Protein AF-G0QXD3-F1 (afdb_monomer)

Secondary structure (DSSP, 8-state):
---EEEEEEEETTEEEEEEE-EES-SHHHHHHHHHHHHHHHHHHHH-TTS-HHHHHHHHHHHHHHHHHHHS-GGGGG-EE-EEEEEEEEETTEEEEEEEEESS---EEEETTEEEE------TTSHHHHHHHHHTT-EEETTEEESS-TT-SSS-S----EEEEEEE--SS----

InterPro domains:
  IPR001932 PPM-type phosphatase-like domain [PF00481] (1-149)
  IPR001932 PPM-type phosphatase-like domain [PS51746] (1-175)
  IPR001932 PPM-type phosphatase-like domain [SM00332] (1-174)
  IPR001932 PPM-type phosphatase-like domain [cd00143] (1-148)
  IPR015655 Protein phosphatase 2C [PTHR13832] (1-149)
  IPR036457 PPM-type phosphatase-like domain superfamily [G3DSA:3.60.40.10] (1-160)
  IPR036457 PPM-type phosphatase-like domain superfamily [SSF81606] (1-149)

Nearest PDB structures (foldseek):
  4da1-assembly1_A  TM=8.661E-01  e=1.129E-08  Homo sapiens
  4n0g-assembly2_B  TM=8.289E-01  e=2.564E-08  Arabidopsis thaliana
  2p8e-assembly2_B  TM=8.247E-01  e=1.109E-07  Homo sapiens
  2j82-assembly1_A-2  TM=7.528E-01  e=3.251E-05  Synechococcus elongatus
  6rre-assembly2_B  TM=6.746E-01  e=1.205E-02  Legionella pneumophila

Sequence (175 aa):
MEDAHFFKEINSNEFIFGILDGHNGQQITQYVVENLPQILTEKLIKNPNKDISEILIKVFEEMSQLIYENIPEQAQET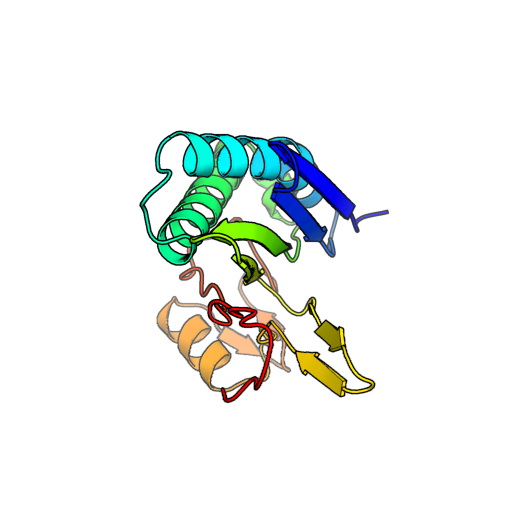GTTCTVCVLRNENNQKVLYSANLGDSKAILYTNDQSFQLTIDHRASKDEEIQRIKKFGGYVSMGRIQGILENYFGKQYGLKISYCGCFRWTMGLCIR

Organism: Ichthyophthirius multifiliis (NCBI:txid5932)

Radius of gyration: 16.68 Å; Cα contacts (8 Å, |Δi|>4): 310; chains: 1; bounding box: 46×30×48 Å

pLDDT: mean 78.35, std 19.8, range [22.27, 97.5]

Foldseek 3Di:
DQKDKDKDDLDVFKIKIKTKDKPPDNQLVVLCRVPLVVQLSVLCVVCVPDDSVVSVVVSLVVSLVCCQVPPDPVRLLMFMWMKMWIWDQDPNWTKIWIKTFAQDWDWDDDPNDIDTQFDHDWLPDPVNQVLCVVQPWHDDPRFIDPGGDTGSHDPSPDDITIRDIQTDDPDDDDD

Mean predicted aligned error: 8.18 Å

Solvent-accessible surface area (backbone atoms only — not comparable to full-atom values): 9975 Å² total; per-residue (Å²): 129,34,57,51,67,47,77,44,78,74,50,97,83,21,39,38,40,37,43,30,54,30,40,84,44,40,64,50,33,51,53,46,60,72,45,48,64,55,56,45,44,51,52,47,69,77,38,76,89,52,63,63,66,63,51,52,52,53,45,53,54,50,50,26,51,50,44,52,75,71,46,56,76,83,53,55,74,22,21,34,31,41,35,38,38,40,37,37,72,55,96,93,22,58,32,44,37,35,42,26,39,30,64,64,78,50,69,51,74,55,94,97,41,77,44,75,39,45,60,62,53,46,56,75,39,67,72,46,40,52,50,40,43,76,58,75,40,43,69,54,97,59,35,45,52,92,75,55,85,42,56,61,62,60,97,57,72,90,69,69,30,70,31,73,76,49,72,53,58,95,72,80,89,77,134

Structure (mmCIF, N/CA/C/O backbone):
data_AF-G0QXD3-F1
#
_entry.id   AF-G0QXD3-F1
#
loop_
_atom_site.group_PDB
_atom_site.id
_atom_site.type_symbol
_atom_site.label_atom_id
_atom_site.label_alt_id
_atom_site.label_comp_id
_atom_site.label_asym_id
_atom_site.label_entity_id
_atom_site.label_seq_id
_atom_site.pdbx_PDB_ins_code
_atom_site.Cartn_x
_atom_site.Cartn_y
_atom_site.Cartn_z
_atom_site.occupancy
_atom_site.B_iso_or_equiv
_atom_site.auth_seq_id
_atom_site.auth_comp_id
_atom_site.auth_asym_id
_atom_site.auth_atom_id
_atom_site.pdbx_PDB_model_num
ATOM 1 N N . MET A 1 1 ? 10.503 -16.617 -5.299 1.00 78.38 1 MET A N 1
ATOM 2 C CA . MET A 1 1 ? 9.094 -16.223 -5.107 1.00 78.38 1 MET A CA 1
ATOM 3 C C . MET A 1 1 ? 9.111 -14.711 -5.035 1.00 78.38 1 MET A C 1
ATOM 5 O O . MET A 1 1 ? 9.909 -14.207 -4.258 1.00 78.38 1 MET A O 1
ATOM 9 N N . GLU A 1 2 ? 8.384 -14.026 -5.918 1.00 89.00 2 GLU A N 1
ATOM 10 C CA . GLU A 1 2 ? 8.449 -12.558 -6.068 1.00 89.00 2 GLU A CA 1
ATOM 11 C C . GLU A 1 2 ? 7.393 -11.842 -5.220 1.00 89.00 2 GLU A C 1
ATOM 13 O O . GLU A 1 2 ? 7.623 -10.710 -4.802 1.00 89.00 2 GLU A O 1
ATOM 18 N N . ASP A 1 3 ? 6.291 -12.529 -4.912 1.00 94.38 3 ASP A N 1
ATOM 19 C CA . ASP A 1 3 ? 5.260 -12.082 -3.981 1.00 94.38 3 ASP A CA 1
ATOM 20 C C . ASP A 1 3 ? 5.779 -12.022 -2.550 1.00 94.38 3 ASP A C 1
ATOM 22 O O . ASP A 1 3 ? 6.554 -12.873 -2.093 1.00 94.38 3 ASP A O 1
ATOM 26 N N . ALA A 1 4 ? 5.254 -11.062 -1.801 1.00 96.94 4 ALA A N 1
ATOM 27 C CA . ALA A 1 4 ? 5.524 -10.946 -0.386 1.00 96.94 4 ALA A CA 1
ATOM 28 C C . ALA A 1 4 ? 4.344 -10.344 0.372 1.00 96.94 4 ALA A C 1
ATOM 30 O O . ALA A 1 4 ? 3.375 -9.830 -0.183 1.00 96.94 4 ALA A O 1
ATOM 31 N N . HIS A 1 5 ? 4.439 -10.416 1.690 1.00 97.31 5 HIS A N 1
ATOM 32 C CA . HIS A 1 5 ? 3.494 -9.785 2.588 1.00 97.31 5 HIS A CA 1
ATOM 33 C C . HIS A 1 5 ? 4.224 -9.316 3.838 1.00 97.31 5 HIS A C 1
ATOM 35 O O . HIS A 1 5 ? 5.320 -9.782 4.152 1.00 97.31 5 HIS A O 1
ATOM 41 N N . PHE A 1 6 ? 3.590 -8.417 4.577 1.00 97.38 6 PHE A N 1
ATOM 42 C CA . PHE A 1 6 ? 4.047 -8.041 5.902 1.00 97.38 6 PHE A CA 1
ATOM 43 C C . PHE A 1 6 ? 2.871 -7.843 6.852 1.00 97.38 6 PHE A C 1
ATOM 45 O O . PHE A 1 6 ? 1.752 -7.506 6.457 1.00 97.38 6 PHE A O 1
ATOM 52 N N . PHE A 1 7 ? 3.169 -8.019 8.133 1.00 96.94 7 PHE A N 1
ATOM 53 C CA . PHE A 1 7 ? 2.285 -7.716 9.243 1.00 96.94 7 PHE A CA 1
ATOM 54 C C . PHE A 1 7 ? 3.087 -6.975 10.308 1.00 96.94 7 PHE A C 1
ATOM 56 O O . PHE A 1 7 ? 4.188 -7.398 10.669 1.00 96.94 7 PHE A O 1
ATOM 63 N N . LYS A 1 8 ? 2.543 -5.869 10.812 1.00 96.56 8 LYS A N 1
ATOM 64 C CA . LYS A 1 8 ? 3.183 -5.071 11.854 1.00 96.56 8 LYS A CA 1
ATOM 65 C C . LYS A 1 8 ? 2.155 -4.597 12.867 1.00 96.56 8 LYS A C 1
ATOM 67 O O . LYS A 1 8 ? 1.208 -3.903 12.515 1.00 96.56 8 LYS A O 1
ATOM 72 N N . GLU A 1 9 ? 2.372 -4.934 14.129 1.00 95.69 9 GLU A N 1
ATOM 73 C CA . GLU A 1 9 ? 1.660 -4.313 15.244 1.00 95.69 9 GLU A CA 1
ATOM 74 C C . GLU A 1 9 ? 2.267 -2.931 15.524 1.00 95.69 9 GLU A C 1
ATOM 76 O O . GLU A 1 9 ? 3.487 -2.797 15.657 1.00 95.69 9 GLU A O 1
ATOM 81 N N . ILE A 1 10 ? 1.415 -1.904 15.563 1.00 92.75 10 ILE A N 1
ATOM 82 C CA . ILE A 1 10 ? 1.803 -0.522 15.884 1.00 92.75 10 ILE A CA 1
ATOM 83 C C . ILE A 1 10 ? 1.796 -0.345 17.405 1.00 92.75 10 ILE A C 1
ATOM 85 O O . ILE A 1 10 ? 2.750 0.164 17.990 1.00 92.75 10 ILE A O 1
ATOM 89 N N . ASN A 1 11 ? 0.690 -0.744 18.031 1.00 87.94 11 ASN A N 1
ATOM 90 C CA . ASN A 1 11 ? 0.427 -0.736 19.466 1.00 87.94 11 ASN A CA 1
ATOM 91 C C . ASN A 1 11 ? -0.722 -1.727 19.755 1.00 87.94 11 ASN A C 1
ATOM 93 O O . ASN A 1 11 ? -1.259 -2.340 18.829 1.00 87.94 11 ASN A O 1
ATOM 97 N N . SER A 1 12 ? -1.120 -1.865 21.022 1.00 86.44 12 SER A N 1
ATOM 98 C CA . SER A 1 12 ? -2.176 -2.794 21.435 1.00 86.44 12 SER A CA 1
ATOM 99 C C . SER A 1 12 ? -3.472 -2.610 20.631 1.00 86.44 12 SER A C 1
ATOM 101 O O . SER A 1 12 ? -4.235 -1.674 20.871 1.00 86.44 12 SER A O 1
ATOM 103 N N . ASN A 1 13 ? -3.772 -3.579 19.760 1.00 86.50 13 ASN A N 1
ATOM 104 C CA . ASN A 1 13 ? -4.935 -3.627 18.861 1.00 86.50 13 ASN A CA 1
ATOM 105 C C . ASN A 1 13 ? -4.906 -2.698 17.628 1.00 86.50 13 ASN A C 1
ATOM 107 O O . ASN A 1 13 ? -5.949 -2.545 16.984 1.00 86.50 13 ASN A O 1
ATOM 111 N N . GLU A 1 14 ? -3.756 -2.129 17.258 1.00 93.75 14 GLU A N 1
ATOM 112 C CA . GLU A 1 14 ? -3.568 -1.424 15.982 1.00 93.75 14 GLU A CA 1
ATOM 113 C C . GLU A 1 14 ? -2.526 -2.128 15.110 1.00 93.75 14 GLU A C 1
ATOM 115 O O . GLU A 1 14 ? -1.428 -2.461 15.560 1.00 93.75 14 GLU A O 1
ATOM 120 N N . PHE A 1 15 ? -2.858 -2.340 13.837 1.00 96.00 15 PHE A N 1
ATOM 121 C CA . PHE A 1 15 ? -2.101 -3.226 12.957 1.00 96.00 15 PHE A CA 1
ATOM 122 C C . PHE A 1 15 ? -1.968 -2.667 11.545 1.00 96.00 15 PHE A C 1
ATOM 124 O O . PHE A 1 15 ? -2.864 -1.996 11.036 1.00 96.00 15 PHE A O 1
ATOM 131 N N . ILE A 1 16 ? -0.868 -3.020 10.891 1.00 97.12 16 ILE A N 1
ATOM 132 C CA . ILE A 1 16 ? -0.610 -2.781 9.476 1.00 97.12 16 ILE A CA 1
ATOM 133 C C . ILE A 1 16 ? -0.471 -4.138 8.795 1.00 97.12 16 ILE A C 1
ATOM 135 O O . ILE A 1 16 ? 0.270 -5.006 9.260 1.00 97.12 16 ILE A O 1
ATOM 139 N N . PHE A 1 17 ? -1.150 -4.292 7.668 1.00 96.12 17 PHE A N 1
ATOM 140 C CA . PHE A 1 17 ? -1.072 -5.448 6.788 1.00 96.12 17 PHE A CA 1
ATOM 141 C C . PHE A 1 17 ? -0.660 -4.969 5.404 1.00 96.12 17 PHE A C 1
ATOM 143 O O . PHE A 1 17 ? -1.147 -3.934 4.953 1.00 96.12 17 PHE A O 1
ATOM 150 N N . GLY A 1 18 ? 0.191 -5.720 4.720 1.00 96.25 18 GLY A N 1
ATOM 151 C CA . GLY A 1 18 ? 0.552 -5.439 3.338 1.00 96.25 18 GLY A CA 1
ATOM 152 C C . GLY A 1 18 ? 0.682 -6.712 2.530 1.00 96.25 18 GLY A C 1
ATOM 153 O O . GLY A 1 18 ? 1.201 -7.704 3.038 1.00 96.25 18 GLY A O 1
ATOM 154 N N . ILE A 1 19 ? 0.232 -6.671 1.281 1.00 96.75 19 ILE A N 1
ATOM 155 C CA . ILE A 1 19 ? 0.489 -7.702 0.276 1.00 96.75 19 ILE A CA 1
ATOM 156 C C . ILE A 1 19 ? 1.077 -7.049 -0.971 1.00 96.75 19 ILE A C 1
ATOM 158 O O . ILE A 1 19 ? 0.718 -5.920 -1.322 1.00 96.75 19 ILE A O 1
ATOM 162 N N . LEU A 1 20 ? 2.015 -7.756 -1.585 1.00 94.25 20 LEU A N 1
ATOM 163 C CA . LEU A 1 20 ? 2.793 -7.308 -2.721 1.00 94.25 20 LEU A CA 1
ATOM 164 C C . LEU A 1 20 ? 2.906 -8.456 -3.718 1.00 94.25 20 LEU A C 1
ATOM 166 O O . LEU A 1 20 ? 3.274 -9.568 -3.340 1.00 94.25 20 LEU A O 1
ATOM 170 N N . ASP A 1 21 ? 2.597 -8.164 -4.970 1.00 89.81 21 ASP A N 1
ATOM 171 C CA . ASP A 1 21 ? 2.733 -9.061 -6.114 1.00 89.81 21 ASP A CA 1
ATOM 172 C C . ASP A 1 21 ? 3.900 -8.540 -6.961 1.00 89.81 21 ASP A C 1
ATOM 174 O O . ASP A 1 21 ? 3.825 -7.465 -7.570 1.00 89.81 21 ASP A O 1
ATOM 178 N N . GLY A 1 22 ? 5.032 -9.239 -6.868 1.00 88.75 22 GLY A N 1
ATOM 179 C CA . GLY A 1 22 ? 6.282 -8.851 -7.513 1.00 88.75 22 GLY A CA 1
ATOM 180 C C . GLY A 1 22 ? 6.349 -9.335 -8.956 1.00 88.75 22 GLY A C 1
ATOM 181 O O . GLY A 1 22 ? 5.824 -10.391 -9.285 1.00 88.75 22 GLY A O 1
ATOM 182 N N . HIS A 1 23 ? 7.029 -8.580 -9.817 1.00 83.06 23 HIS A N 1
ATOM 183 C CA . HIS A 1 23 ? 7.255 -8.970 -11.206 1.00 83.06 23 HIS A CA 1
ATOM 184 C C . HIS A 1 23 ? 8.650 -8.580 -11.697 1.00 83.06 23 HIS A C 1
ATOM 186 O O . HIS A 1 23 ? 9.176 -7.508 -11.383 1.00 83.06 23 HIS A O 1
ATOM 192 N N . ASN A 1 24 ? 9.214 -9.434 -12.556 1.00 83.50 24 ASN A N 1
ATOM 193 C CA . ASN A 1 24 ? 10.541 -9.281 -13.168 1.00 83.50 24 ASN A CA 1
ATOM 194 C C . ASN A 1 24 ? 11.695 -9.258 -12.148 1.00 83.50 24 ASN A C 1
ATOM 196 O O . ASN A 1 24 ? 12.762 -8.720 -12.432 1.00 83.50 24 ASN A O 1
ATOM 200 N N . GLY A 1 25 ? 11.488 -9.854 -10.975 1.00 85.88 25 GLY A N 1
ATOM 201 C CA . GLY A 1 25 ? 12.448 -9.964 -9.883 1.00 85.88 25 GLY A CA 1
ATOM 202 C C . GLY A 1 25 ? 11.866 -9.532 -8.534 1.00 85.88 25 GLY A C 1
ATOM 203 O O . GLY A 1 25 ? 10.744 -9.047 -8.430 1.00 85.88 25 GLY A O 1
ATOM 204 N N . GLN A 1 26 ? 12.643 -9.729 -7.468 1.00 91.19 26 GLN A N 1
ATOM 205 C CA . GLN A 1 26 ? 12.197 -9.551 -6.077 1.00 91.19 26 GLN A CA 1
ATOM 206 C C . GLN A 1 26 ? 12.789 -8.313 -5.385 1.00 91.19 26 GLN A C 1
ATOM 208 O O . GLN A 1 26 ? 12.472 -8.056 -4.229 1.00 91.19 26 GLN A O 1
ATOM 213 N N . GLN A 1 27 ? 13.663 -7.561 -6.056 1.00 89.75 27 GLN A N 1
ATOM 214 C CA . GLN A 1 27 ? 14.486 -6.508 -5.459 1.00 89.75 27 GLN A CA 1
ATOM 215 C C . GLN A 1 27 ? 13.627 -5.388 -4.866 1.00 89.75 27 GLN A C 1
ATOM 217 O O . GLN A 1 27 ? 13.767 -5.069 -3.687 1.00 89.75 27 GLN A O 1
ATOM 222 N N . ILE A 1 28 ? 12.700 -4.830 -5.655 1.00 88.81 28 ILE A N 1
ATOM 223 C CA . ILE A 1 28 ? 11.778 -3.803 -5.155 1.00 88.81 28 ILE A CA 1
ATOM 224 C C . ILE A 1 28 ? 10.812 -4.390 -4.123 1.00 88.81 28 ILE A C 1
ATOM 226 O O . ILE A 1 28 ? 10.610 -3.771 -3.081 1.00 88.81 28 ILE A O 1
ATOM 230 N N . THR A 1 29 ? 10.251 -5.583 -4.355 1.00 92.94 29 THR A N 1
ATOM 231 C CA . THR A 1 29 ? 9.334 -6.206 -3.387 1.00 92.94 29 THR A CA 1
ATOM 232 C C . THR A 1 29 ? 9.987 -6.367 -2.011 1.00 92.94 29 THR A C 1
ATOM 234 O O . THR A 1 29 ? 9.403 -5.968 -1.004 1.00 92.94 29 THR A O 1
ATOM 237 N N . GLN A 1 30 ? 11.212 -6.900 -1.958 1.00 95.06 30 GLN A N 1
ATOM 238 C CA . GLN A 1 30 ? 11.965 -7.074 -0.712 1.00 95.06 30 GLN A CA 1
ATOM 239 C C . GLN A 1 30 ? 12.246 -5.732 -0.042 1.00 95.06 30 GLN A C 1
ATOM 241 O O . GLN A 1 30 ? 11.969 -5.573 1.146 1.00 95.06 30 GLN A O 1
ATOM 246 N N . TYR A 1 31 ? 12.689 -4.739 -0.814 1.00 94.50 31 TYR A N 1
ATOM 247 C CA . TYR A 1 31 ? 12.958 -3.407 -0.284 1.00 94.50 31 TYR A CA 1
ATOM 248 C C . TYR A 1 31 ? 11.710 -2.766 0.342 1.00 94.50 31 TYR A C 1
ATOM 250 O O . TYR A 1 31 ? 11.782 -2.201 1.435 1.00 94.50 31 TYR A O 1
ATOM 258 N N . VAL A 1 32 ? 10.541 -2.890 -0.297 1.00 94.81 32 VAL A N 1
ATOM 259 C CA . VAL A 1 32 ? 9.285 -2.356 0.252 1.00 94.81 32 VAL A CA 1
ATOM 260 C C . 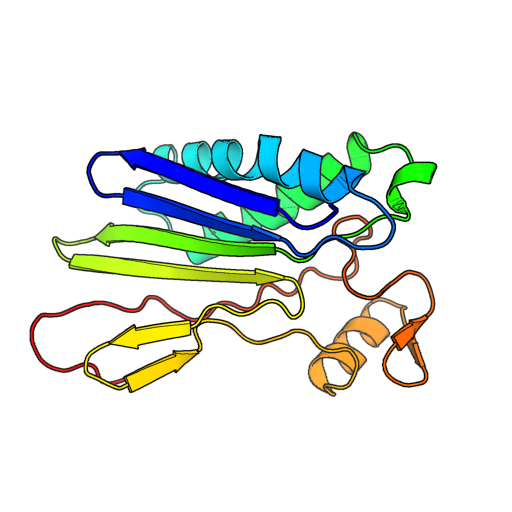VAL A 1 32 ? 8.890 -3.087 1.537 1.00 94.81 32 VAL A C 1
ATOM 262 O O . VAL A 1 32 ? 8.523 -2.434 2.511 1.00 94.81 32 VAL A O 1
ATOM 265 N N . VAL A 1 33 ? 8.986 -4.418 1.574 1.00 96.50 33 VAL A N 1
ATOM 266 C CA . VAL A 1 33 ? 8.644 -5.227 2.761 1.00 96.50 33 VAL A CA 1
ATOM 267 C C . VAL A 1 33 ? 9.522 -4.883 3.961 1.00 96.50 33 VAL A C 1
ATOM 269 O O . VAL A 1 33 ? 9.024 -4.823 5.084 1.00 96.50 33 VAL A O 1
ATOM 272 N N . GLU A 1 34 ? 10.809 -4.635 3.731 1.00 96.62 34 GLU A N 1
ATOM 273 C CA . GLU A 1 34 ? 11.767 -4.306 4.786 1.00 96.62 34 GLU A CA 1
ATOM 274 C C . GLU A 1 34 ? 11.557 -2.891 5.350 1.00 96.62 34 GLU A C 1
ATOM 276 O O . GLU A 1 34 ? 11.692 -2.688 6.557 1.00 96.62 34 GLU A O 1
ATOM 281 N N . ASN A 1 35 ? 11.187 -1.919 4.507 1.00 97.25 35 ASN A N 1
ATOM 282 C CA . ASN A 1 35 ? 11.217 -0.497 4.876 1.00 97.25 35 ASN A CA 1
ATOM 283 C C . ASN A 1 35 ? 9.827 0.116 5.125 1.00 97.25 35 ASN A C 1
ATOM 285 O O . ASN A 1 35 ? 9.639 0.882 6.077 1.00 97.25 35 ASN A O 1
ATOM 289 N N . LEU A 1 36 ? 8.824 -0.202 4.297 1.00 96.62 36 LEU A N 1
ATOM 290 C CA . LEU A 1 36 ? 7.512 0.458 4.338 1.00 96.62 36 LEU A CA 1
ATOM 291 C C . LEU A 1 36 ? 6.770 0.291 5.675 1.00 96.62 36 LEU A C 1
ATOM 293 O O . LEU A 1 36 ? 6.240 1.294 6.166 1.00 96.62 36 LEU A O 1
ATOM 297 N N . PRO A 1 37 ? 6.735 -0.896 6.317 1.00 97.50 37 PRO A N 1
ATOM 298 C CA . PRO A 1 37 ? 6.023 -1.063 7.584 1.00 97.50 37 PRO A CA 1
ATOM 299 C C . PRO A 1 37 ? 6.604 -0.186 8.691 1.00 97.50 37 PRO A C 1
ATOM 301 O O . PRO A 1 37 ? 5.853 0.369 9.498 1.00 97.50 37 PRO A O 1
ATOM 304 N N . GLN A 1 38 ? 7.931 -0.030 8.721 1.00 96.94 38 GLN A N 1
ATOM 305 C CA . GLN A 1 38 ? 8.609 0.810 9.700 1.00 96.94 38 GLN A CA 1
ATOM 306 C C . GLN A 1 38 ? 8.309 2.292 9.455 1.00 96.94 38 GLN A C 1
ATOM 308 O O . GLN A 1 38 ? 7.852 2.970 10.374 1.00 96.94 38 GLN A O 1
ATOM 313 N N . ILE A 1 39 ? 8.479 2.777 8.222 1.00 97.25 39 ILE A N 1
ATOM 314 C CA . ILE A 1 39 ? 8.216 4.182 7.867 1.00 97.25 39 ILE A CA 1
ATOM 315 C C . ILE A 1 39 ? 6.758 4.556 8.160 1.00 97.25 39 ILE A C 1
ATOM 317 O O . ILE A 1 39 ? 6.485 5.607 8.749 1.00 97.25 39 ILE A O 1
ATOM 321 N N . LEU A 1 40 ? 5.812 3.680 7.809 1.00 96.69 40 LEU A N 1
ATOM 322 C CA . LEU A 1 40 ? 4.396 3.894 8.094 1.00 96.69 40 LEU A CA 1
ATOM 323 C C . LEU A 1 40 ? 4.121 3.933 9.599 1.00 96.69 40 LEU A C 1
ATOM 325 O O . LEU A 1 40 ? 3.471 4.866 10.070 1.00 96.69 40 LEU A O 1
ATOM 329 N N . THR A 1 41 ? 4.664 2.981 10.362 1.00 96.88 41 THR A N 1
ATOM 330 C CA . THR A 1 41 ? 4.537 2.955 11.829 1.00 96.88 41 THR A CA 1
ATOM 331 C C . THR A 1 41 ? 5.051 4.254 12.446 1.00 96.88 41 THR A C 1
ATOM 333 O O . THR A 1 41 ? 4.356 4.891 13.238 1.00 96.88 41 THR A O 1
ATOM 336 N N . GLU A 1 42 ? 6.242 4.702 12.047 1.00 96.44 42 GLU A N 1
ATOM 337 C CA . GLU A 1 42 ? 6.834 5.932 12.563 1.00 96.44 42 GLU A CA 1
ATOM 338 C C . GLU A 1 42 ? 5.988 7.165 12.249 1.00 96.44 42 GLU A C 1
ATOM 340 O O . GLU A 1 42 ? 5.787 8.010 13.125 1.00 96.44 42 GLU A O 1
ATOM 345 N N . LYS A 1 43 ? 5.470 7.292 11.020 1.00 96.00 43 LYS A N 1
ATOM 346 C CA . LYS A 1 43 ? 4.625 8.437 10.660 1.00 96.00 43 LYS A CA 1
ATOM 347 C C . LYS A 1 43 ? 3.290 8.426 11.396 1.00 96.00 43 LYS A C 1
ATOM 349 O O . LYS A 1 43 ? 2.848 9.502 11.798 1.00 96.00 43 LYS A O 1
ATOM 354 N N . LEU A 1 44 ? 2.683 7.255 11.596 1.00 94.31 44 LEU A N 1
ATOM 355 C CA . LEU A 1 44 ? 1.444 7.107 12.366 1.00 94.31 44 LEU A CA 1
ATOM 356 C C . LEU A 1 44 ? 1.645 7.523 13.829 1.00 94.31 44 LEU A C 1
ATOM 358 O O . LEU A 1 44 ? 0.853 8.303 14.354 1.00 94.31 44 LEU A O 1
ATOM 362 N N . ILE A 1 45 ? 2.738 7.079 14.461 1.00 93.94 45 ILE A N 1
ATOM 363 C CA . ILE A 1 45 ? 3.068 7.436 15.850 1.00 93.94 45 ILE A CA 1
ATOM 364 C C . ILE A 1 45 ? 3.396 8.929 15.981 1.00 93.94 45 ILE A C 1
ATOM 366 O O . ILE A 1 45 ? 2.934 9.581 16.914 1.00 93.94 45 ILE A O 1
ATOM 370 N N . LYS A 1 46 ? 4.170 9.494 15.043 1.00 95.50 46 LYS A N 1
ATOM 371 C CA . LYS A 1 46 ? 4.552 10.919 15.055 1.00 95.50 46 LYS A CA 1
ATOM 372 C C . LYS A 1 46 ? 3.370 11.858 14.772 1.00 95.50 46 LYS A C 1
ATOM 374 O O . LYS A 1 46 ? 3.437 13.028 15.134 1.00 95.50 46 LYS A O 1
ATOM 379 N N . ASN A 1 47 ? 2.303 11.378 14.126 1.00 92.94 47 ASN A N 1
ATOM 380 C CA . ASN A 1 47 ? 1.160 12.193 13.701 1.00 92.94 47 ASN A CA 1
ATOM 381 C C . ASN A 1 47 ? -0.183 11.565 14.127 1.00 92.94 47 ASN A C 1
ATOM 383 O O . ASN A 1 47 ? -1.007 11.247 13.268 1.00 92.94 47 ASN A O 1
ATOM 387 N N . PRO A 1 48 ? -0.451 11.408 15.436 1.00 88.62 48 PRO A N 1
ATOM 388 C CA . PRO A 1 48 ? -1.585 10.618 15.924 1.00 88.62 48 PRO A CA 1
ATOM 389 C C . PRO A 1 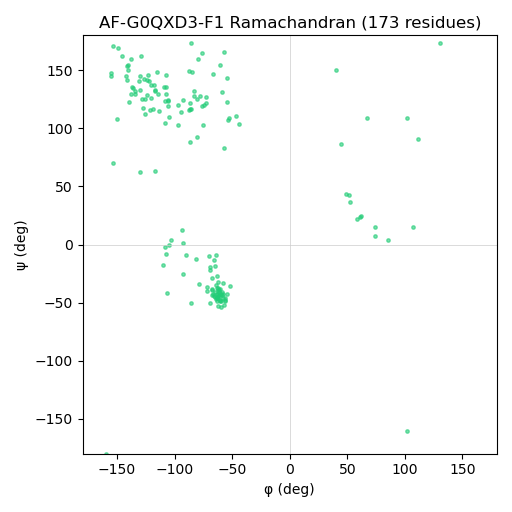48 ? -2.960 11.169 15.516 1.00 88.62 48 PRO A C 1
ATOM 391 O O . PRO A 1 48 ? -3.896 10.390 15.381 1.00 88.62 48 PRO A O 1
ATOM 394 N N . ASN A 1 49 ? -3.071 12.484 15.292 1.00 88.06 49 ASN A N 1
ATOM 395 C CA . ASN A 1 49 ? -4.329 13.177 14.979 1.00 88.06 49 ASN A CA 1
ATOM 396 C C . ASN A 1 49 ? -4.484 13.531 13.493 1.00 88.06 49 ASN A C 1
ATOM 398 O O . ASN A 1 49 ? -5.399 14.266 13.124 1.00 88.06 49 ASN A O 1
ATOM 402 N N . LYS A 1 50 ? -3.541 13.111 12.651 1.00 89.00 50 LYS A N 1
ATOM 403 C CA . LYS A 1 50 ? -3.537 13.471 11.239 1.00 89.00 50 LYS A CA 1
ATOM 404 C C . LYS A 1 50 ? -4.364 12.473 10.431 1.00 89.00 50 LYS A C 1
ATOM 406 O O . LYS A 1 50 ? -4.401 11.294 10.769 1.00 89.00 50 LYS A O 1
ATOM 411 N N . ASP A 1 51 ? -4.978 12.948 9.347 1.00 87.12 51 ASP A N 1
ATOM 412 C CA . ASP A 1 51 ? -5.687 12.087 8.402 1.00 87.12 51 ASP A CA 1
ATOM 413 C C . ASP A 1 51 ? -4.761 10.968 7.896 1.00 87.12 51 ASP A C 1
ATOM 415 O O . ASP A 1 51 ? -3.678 11.215 7.350 1.00 87.12 51 ASP A O 1
ATOM 419 N N . ILE A 1 52 ? -5.193 9.724 8.104 1.00 88.00 52 ILE A N 1
ATOM 420 C CA . ILE A 1 52 ? -4.442 8.523 7.736 1.00 88.00 52 ILE A CA 1
ATOM 421 C C . ILE A 1 52 ? -4.228 8.454 6.225 1.00 88.00 52 ILE A C 1
ATOM 423 O O . ILE A 1 52 ? -3.175 8.003 5.779 1.00 88.00 52 ILE A O 1
ATOM 427 N N . SER A 1 53 ? -5.175 8.961 5.437 1.00 83.81 53 SER A N 1
ATOM 428 C CA . SER A 1 53 ? -5.064 9.049 3.983 1.00 83.81 53 SER A CA 1
ATOM 429 C C . SER A 1 53 ? -3.861 9.907 3.605 1.00 83.81 53 SER A C 1
ATOM 431 O O . SER A 1 53 ? -3.007 9.457 2.847 1.00 83.81 53 SER A O 1
ATOM 433 N N . GLU A 1 54 ? -3.709 11.090 4.210 1.00 86.00 54 GLU A N 1
ATOM 434 C CA . GLU A 1 54 ? -2.542 11.948 3.970 1.00 86.00 54 GLU A CA 1
ATOM 435 C C . GLU A 1 54 ? -1.226 11.297 4.407 1.00 86.00 54 GLU A C 1
ATOM 437 O O . GLU A 1 54 ? -0.194 11.498 3.764 1.00 86.00 54 GLU A O 1
ATOM 442 N N . ILE A 1 55 ? -1.232 10.548 5.514 1.00 91.56 55 ILE A N 1
ATOM 443 C CA . ILE A 1 55 ? -0.045 9.811 5.962 1.00 91.56 55 ILE A CA 1
ATOM 444 C C . ILE A 1 55 ? 0.329 8.757 4.922 1.00 91.56 55 ILE A C 1
ATOM 446 O O . ILE A 1 55 ? 1.485 8.708 4.509 1.00 91.56 55 ILE A O 1
ATOM 450 N N . LEU A 1 56 ? -0.638 7.959 4.471 1.00 88.19 56 LEU A N 1
ATOM 451 C CA . LEU A 1 56 ? -0.430 6.926 3.464 1.00 88.19 56 LEU A CA 1
ATOM 452 C C . LEU A 1 56 ? 0.113 7.525 2.158 1.00 88.19 56 LEU A C 1
ATOM 454 O O . LEU A 1 56 ? 1.058 6.961 1.617 1.00 88.19 56 LEU A O 1
ATOM 458 N N . ILE A 1 57 ? -0.382 8.689 1.700 1.00 84.88 57 ILE A N 1
ATOM 459 C CA . ILE A 1 57 ? 0.138 9.338 0.477 1.00 84.88 57 ILE A CA 1
ATOM 460 C C . ILE A 1 57 ? 1.633 9.583 0.633 1.00 84.88 57 ILE A C 1
ATOM 462 O O . ILE A 1 57 ? 2.439 9.132 -0.178 1.00 84.88 57 ILE A O 1
ATOM 466 N N . LYS A 1 58 ? 1.999 10.231 1.740 1.00 87.31 58 LYS A N 1
ATOM 467 C CA . LYS A 1 58 ? 3.386 10.600 2.022 1.00 87.31 58 LYS A CA 1
ATOM 468 C C . LYS A 1 58 ? 4.293 9.387 2.187 1.00 87.31 58 LYS A C 1
ATOM 470 O O . LYS A 1 58 ? 5.455 9.462 1.813 1.00 87.31 58 LYS A O 1
ATOM 475 N N . VAL A 1 59 ? 3.798 8.289 2.760 1.00 91.50 59 VAL A N 1
ATOM 476 C CA . VAL A 1 59 ? 4.574 7.044 2.881 1.00 91.50 59 VAL A CA 1
ATOM 477 C C . VAL A 1 59 ? 4.871 6.448 1.511 1.00 91.50 59 VAL A C 1
ATOM 479 O O . VAL A 1 59 ? 6.003 6.051 1.268 1.00 91.50 59 VAL A O 1
ATOM 482 N N . PHE A 1 60 ? 3.884 6.387 0.618 1.00 86.94 60 PHE A N 1
ATOM 483 C CA . PHE A 1 60 ? 4.087 5.843 -0.726 1.00 86.94 60 PHE A CA 1
ATOM 484 C C . PHE A 1 60 ? 5.004 6.741 -1.572 1.00 86.94 60 PHE A C 1
ATOM 486 O O . PHE A 1 60 ? 5.866 6.226 -2.278 1.00 86.94 60 PHE A O 1
ATOM 493 N N . GLU A 1 61 ? 4.873 8.067 -1.469 1.00 84.12 61 GLU A N 1
ATOM 494 C CA . GLU A 1 61 ? 5.788 9.020 -2.116 1.00 84.12 61 GLU A CA 1
ATOM 495 C C . GLU A 1 61 ? 7.230 8.855 -1.617 1.00 84.12 61 GLU A C 1
ATOM 497 O O . GLU A 1 61 ? 8.152 8.727 -2.421 1.00 84.12 61 GLU A O 1
ATOM 502 N N . GLU A 1 62 ? 7.422 8.795 -0.298 1.00 89.88 62 GLU A N 1
ATOM 503 C CA . GLU A 1 62 ? 8.739 8.591 0.312 1.00 89.88 62 GLU A CA 1
ATOM 504 C C . GLU A 1 62 ? 9.332 7.232 -0.066 1.00 89.88 62 GLU A C 1
ATOM 506 O O . GLU A 1 62 ? 10.501 7.152 -0.427 1.00 89.88 62 GLU A O 1
ATOM 511 N N . MET A 1 63 ? 8.526 6.169 -0.066 1.00 89.88 63 MET A N 1
ATOM 512 C CA . MET A 1 63 ? 8.975 4.841 -0.482 1.00 89.88 63 MET A CA 1
ATOM 513 C C . MET A 1 63 ? 9.412 4.817 -1.950 1.00 89.88 63 MET A C 1
ATOM 515 O O . MET A 1 63 ? 10.426 4.209 -2.280 1.00 89.88 63 MET A O 1
ATOM 519 N N . SER A 1 64 ? 8.695 5.522 -2.828 1.00 83.62 64 SER A N 1
ATOM 520 C CA . SER A 1 64 ? 9.076 5.674 -4.236 1.00 83.62 64 SER A CA 1
ATOM 521 C C . SER A 1 64 ? 10.407 6.396 -4.401 1.00 83.62 64 SER A C 1
ATOM 523 O O . SER A 1 64 ? 11.258 5.941 -5.167 1.00 83.62 64 SER A O 1
ATOM 525 N N . GLN A 1 65 ? 10.628 7.464 -3.635 1.00 84.12 65 GLN A N 1
ATOM 526 C CA . GLN A 1 65 ? 11.907 8.164 -3.630 1.00 84.12 65 GLN A CA 1
ATOM 527 C C . GLN A 1 65 ? 13.045 7.269 -3.116 1.00 84.12 65 GLN A C 1
ATOM 529 O O . GLN A 1 65 ? 14.087 7.178 -3.760 1.00 84.12 65 GLN A O 1
ATOM 534 N N . LEU A 1 66 ? 12.831 6.558 -2.007 1.00 88.19 66 LEU A N 1
ATOM 535 C CA . LEU A 1 66 ? 13.830 5.656 -1.434 1.00 88.19 66 LEU A CA 1
ATOM 536 C C . LEU A 1 66 ? 14.208 4.529 -2.398 1.00 88.19 66 LEU A C 1
ATOM 538 O O . LEU A 1 66 ? 15.389 4.216 -2.529 1.00 88.19 66 LEU A O 1
ATOM 542 N N . ILE A 1 67 ? 13.238 3.956 -3.112 1.00 85.06 67 ILE A N 1
ATOM 543 C CA . ILE A 1 67 ? 13.503 2.956 -4.152 1.00 85.06 67 ILE A CA 1
ATOM 544 C C . ILE A 1 67 ? 14.374 3.551 -5.256 1.00 85.06 67 ILE A C 1
ATOM 546 O O . ILE A 1 67 ? 15.373 2.943 -5.628 1.00 85.06 67 ILE A O 1
ATOM 550 N N . TYR A 1 68 ? 14.036 4.741 -5.755 1.00 82.88 68 TYR A N 1
ATOM 551 C CA . TYR A 1 68 ? 14.808 5.398 -6.811 1.00 82.88 68 TYR A CA 1
ATOM 552 C C . TYR A 1 68 ? 16.259 5.687 -6.392 1.00 82.88 68 TYR A C 1
ATOM 554 O O . TYR A 1 68 ? 17.177 5.535 -7.195 1.00 82.88 68 TYR A O 1
ATOM 562 N N . GLU A 1 69 ? 16.470 6.086 -5.137 1.00 87.31 69 GLU A N 1
ATOM 563 C CA . GLU A 1 69 ? 17.789 6.439 -4.602 1.00 87.31 69 GLU A CA 1
ATOM 564 C C . GLU A 1 69 ? 18.647 5.218 -4.237 1.00 87.31 69 GLU A C 1
ATOM 566 O O . GLU A 1 69 ? 19.869 5.272 -4.374 1.00 87.31 69 GLU A O 1
ATOM 571 N N . ASN A 1 70 ? 18.032 4.127 -3.765 1.00 89.31 70 ASN A N 1
ATOM 572 C CA . ASN A 1 70 ? 18.758 3.005 -3.158 1.00 89.31 70 ASN A CA 1
ATOM 573 C C . ASN A 1 70 ? 18.759 1.723 -4.001 1.00 89.31 70 ASN A C 1
ATOM 575 O O . ASN A 1 70 ? 19.596 0.850 -3.763 1.00 89.31 70 ASN A O 1
ATOM 579 N N . ILE A 1 71 ? 17.858 1.581 -4.979 1.00 83.62 71 ILE A N 1
ATOM 580 C CA . ILE A 1 71 ? 17.840 0.424 -5.879 1.00 83.62 71 ILE A CA 1
ATOM 581 C C . ILE A 1 71 ? 18.658 0.739 -7.139 1.00 83.62 71 ILE A C 1
ATOM 583 O O . ILE A 1 71 ? 18.351 1.714 -7.835 1.00 83.62 71 ILE A O 1
ATOM 587 N N . PRO A 1 72 ? 19.675 -0.087 -7.471 1.00 84.25 72 PRO A N 1
ATOM 588 C CA . PRO A 1 72 ? 20.483 0.098 -8.674 1.00 84.25 72 PRO A CA 1
ATOM 589 C C . PRO A 1 72 ? 19.621 0.171 -9.931 1.00 84.25 72 PRO A C 1
ATOM 591 O O . PRO A 1 72 ? 18.663 -0.588 -10.058 1.00 84.25 72 PRO A O 1
ATOM 594 N N . GLU A 1 73 ? 20.002 1.014 -10.891 1.00 76.81 73 GLU A N 1
ATOM 595 C CA . GLU A 1 73 ? 19.248 1.232 -12.135 1.00 76.81 73 GLU A CA 1
ATOM 596 C C . GLU A 1 73 ? 18.925 -0.079 -12.873 1.00 76.81 73 GLU A C 1
ATOM 598 O O . GLU A 1 73 ? 17.820 -0.249 -13.375 1.00 76.81 73 GLU A O 1
ATOM 603 N N . GLN A 1 74 ? 19.830 -1.065 -12.849 1.00 76.44 74 GLN A N 1
ATOM 604 C CA . GLN A 1 74 ? 19.598 -2.372 -13.480 1.00 76.44 74 GLN A CA 1
ATOM 605 C C . GLN A 1 74 ? 18.503 -3.193 -12.778 1.00 76.44 74 GLN A C 1
ATOM 607 O O . GLN A 1 74 ? 17.836 -4.009 -13.404 1.00 76.44 74 GLN A O 1
ATOM 612 N N . ALA A 1 75 ? 18.325 -2.998 -11.471 1.00 74.94 75 ALA A N 1
ATOM 613 C CA . ALA A 1 75 ? 17.281 -3.635 -10.671 1.00 74.94 75 ALA A CA 1
ATOM 614 C C . ALA A 1 75 ? 15.989 -2.804 -10.625 1.00 74.94 75 ALA A C 1
ATOM 616 O O . ALA A 1 75 ? 14.957 -3.305 -10.172 1.00 74.94 75 ALA A O 1
ATOM 617 N N . GLN A 1 76 ? 16.015 -1.567 -11.133 1.00 69.25 76 GLN A N 1
ATOM 618 C CA . GLN A 1 76 ? 14.796 -0.795 -11.343 1.00 69.25 76 GLN A CA 1
ATOM 619 C C . GLN A 1 76 ? 13.920 -1.428 -12.417 1.00 69.25 76 GLN A C 1
ATOM 621 O O . GLN A 1 76 ? 12.759 -1.074 -12.467 1.00 69.25 76 GLN A O 1
ATOM 626 N N . GLU A 1 77 ? 14.417 -2.391 -13.210 1.00 72.81 77 GLU A N 1
ATOM 627 C CA . GLU A 1 77 ? 13.582 -3.132 -14.160 1.00 72.81 77 GLU A CA 1
ATOM 628 C C . GLU A 1 77 ? 12.493 -4.008 -13.490 1.00 72.81 77 GLU A C 1
ATOM 630 O O . GLU A 1 77 ? 11.493 -4.390 -14.117 1.00 72.81 77 GLU A O 1
ATOM 635 N N . THR A 1 78 ? 12.675 -4.285 -12.197 1.00 81.06 78 THR A N 1
ATOM 636 C CA . THR A 1 78 ? 11.738 -5.035 -11.353 1.00 81.06 78 THR A CA 1
ATOM 637 C C . THR A 1 78 ? 10.585 -4.149 -10.889 1.00 81.06 78 THR A C 1
ATOM 639 O O . THR A 1 78 ? 10.684 -2.924 -10.903 1.00 81.06 78 THR A O 1
ATOM 642 N N . GLY A 1 79 ? 9.473 -4.744 -10.475 1.00 81.31 79 GLY A N 1
ATOM 643 C CA . GLY A 1 79 ? 8.337 -3.988 -9.964 1.00 81.31 79 GLY A CA 1
ATOM 644 C C . GLY A 1 79 ? 7.497 -4.800 -8.998 1.00 81.31 79 GLY A C 1
ATOM 645 O O . GLY A 1 79 ? 7.711 -5.994 -8.803 1.00 81.31 79 GLY A O 1
ATOM 646 N N . THR A 1 80 ? 6.554 -4.128 -8.347 1.00 86.75 80 THR A N 1
ATOM 647 C CA . THR A 1 80 ? 5.672 -4.769 -7.377 1.00 86.75 80 THR A CA 1
ATOM 648 C C . THR A 1 80 ? 4.368 -3.997 -7.239 1.00 86.75 80 THR A C 1
ATOM 650 O O . THR A 1 80 ? 4.352 -2.767 -7.366 1.00 86.75 80 THR A O 1
ATOM 653 N N . THR A 1 81 ? 3.271 -4.698 -6.978 1.00 88.75 81 THR A N 1
ATOM 654 C CA . THR A 1 81 ? 2.064 -4.070 -6.433 1.00 88.75 81 THR A CA 1
ATOM 655 C C . THR A 1 81 ? 2.258 -3.785 -4.943 1.00 88.75 81 THR A C 1
ATOM 657 O O . THR A 1 81 ? 3.159 -4.306 -4.286 1.00 88.75 81 THR A O 1
ATOM 660 N N . CYS A 1 82 ? 1.401 -2.950 -4.368 1.00 91.06 82 CYS A N 1
ATOM 661 C CA . CYS A 1 82 ? 1.365 -2.779 -2.925 1.00 91.06 82 CYS A CA 1
ATOM 662 C C . CYS A 1 82 ? -0.048 -2.423 -2.472 1.00 91.06 82 CYS A C 1
ATOM 664 O O . CYS A 1 82 ? -0.527 -1.304 -2.681 1.00 91.06 82 CYS A O 1
ATOM 666 N N . THR A 1 83 ? -0.714 -3.378 -1.827 1.00 93.31 83 THR A N 1
ATOM 667 C CA . THR A 1 83 ? -1.975 -3.145 -1.124 1.00 93.31 83 THR A CA 1
ATOM 668 C C . THR A 1 83 ? -1.709 -3.158 0.374 1.00 93.31 83 THR A C 1
ATOM 670 O O . THR A 1 83 ? -1.283 -4.174 0.918 1.00 93.31 83 THR A O 1
ATOM 673 N N . VAL A 1 84 ? -1.994 -2.048 1.051 1.00 94.44 84 VAL A N 1
ATOM 674 C CA . VAL A 1 84 ? -1.782 -1.873 2.492 1.00 94.44 84 VAL A CA 1
ATOM 675 C C . VAL A 1 84 ? -3.113 -1.627 3.184 1.00 94.44 84 VAL A C 1
ATOM 677 O O . VAL A 1 84 ? -3.932 -0.849 2.700 1.00 94.44 84 VAL A O 1
ATOM 680 N N . CYS A 1 85 ? -3.319 -2.262 4.333 1.00 94.31 85 CYS A N 1
ATOM 681 C CA . CYS A 1 85 ? -4.433 -1.998 5.233 1.00 94.31 85 CYS A CA 1
ATOM 682 C C . CYS A 1 85 ? -3.910 -1.570 6.607 1.00 94.31 85 CYS A C 1
ATOM 684 O O . CYS A 1 85 ? -2.986 -2.183 7.136 1.00 94.31 85 CYS A O 1
ATOM 686 N N . VAL A 1 86 ? -4.522 -0.548 7.201 1.00 94.06 86 VAL A N 1
ATOM 687 C CA . VAL A 1 86 ? -4.202 -0.059 8.546 1.00 94.06 86 VAL A CA 1
ATOM 688 C C . VAL A 1 86 ? -5.457 -0.154 9.402 1.00 94.06 86 VAL A C 1
ATOM 690 O O . VAL A 1 86 ? -6.453 0.512 9.127 1.00 94.06 86 VAL A O 1
ATOM 693 N N . LEU A 1 87 ? -5.413 -0.992 10.432 1.00 92.94 87 LEU A N 1
ATOM 694 C CA . LEU A 1 87 ? -6.465 -1.131 11.431 1.00 92.94 87 LEU A CA 1
ATOM 695 C C . LEU A 1 87 ? -6.092 -0.294 12.653 1.00 92.94 87 LEU A C 1
ATOM 697 O O . LEU A 1 87 ? -5.055 -0.542 13.266 1.00 92.94 87 LEU A O 1
ATOM 701 N N . ARG A 1 88 ? -6.932 0.678 13.010 1.00 89.88 88 ARG A N 1
ATOM 702 C CA . ARG A 1 88 ? -6.720 1.564 14.163 1.00 89.88 88 ARG A CA 1
ATOM 703 C C . ARG A 1 88 ? -7.928 1.627 15.076 1.00 89.88 88 ARG A C 1
ATOM 705 O O . ARG A 1 88 ? -9.033 1.265 14.668 1.00 89.88 88 ARG A O 1
ATOM 712 N N . ASN A 1 89 ? -7.716 2.100 16.300 1.00 88.56 89 ASN A N 1
ATOM 713 C CA . ASN A 1 89 ? -8.800 2.428 17.210 1.00 88.56 89 ASN A CA 1
ATOM 714 C C . ASN A 1 89 ? -8.964 3.950 17.280 1.00 88.56 89 ASN A C 1
ATOM 716 O O . ASN A 1 89 ? -8.139 4.655 17.853 1.00 88.56 89 ASN A O 1
ATOM 720 N N . GLU A 1 90 ? -10.049 4.460 16.713 1.00 86.38 90 GLU A N 1
ATOM 721 C CA . GLU A 1 90 ? -10.370 5.883 16.707 1.00 86.38 90 GLU A CA 1
ATOM 722 C C . GLU A 1 90 ? -11.708 6.110 17.399 1.00 86.38 90 GLU A C 1
ATOM 724 O O . GLU A 1 90 ? -12.714 5.509 17.032 1.00 86.38 90 GLU A O 1
ATOM 729 N N . ASN A 1 91 ? -11.741 6.994 18.401 1.00 86.56 91 ASN A N 1
ATOM 730 C CA . ASN A 1 91 ? -12.957 7.304 19.164 1.00 86.56 91 ASN A CA 1
ATOM 731 C C . ASN A 1 91 ? -13.674 6.044 19.700 1.00 86.56 91 ASN A C 1
ATOM 733 O O . ASN A 1 91 ? -14.899 5.939 19.626 1.00 86.56 91 ASN A O 1
ATOM 737 N N . ASN A 1 92 ? -12.904 5.083 20.229 1.00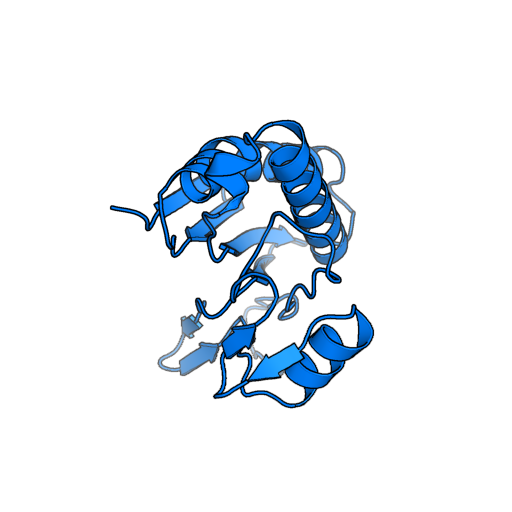 85.00 92 ASN A N 1
ATOM 738 C CA . ASN A 1 92 ? -13.371 3.770 20.701 1.00 85.00 92 ASN A CA 1
ATOM 739 C C . ASN A 1 92 ? -14.022 2.888 19.618 1.00 85.00 92 ASN A C 1
ATOM 741 O O . ASN A 1 92 ? -14.811 1.998 19.939 1.00 85.00 92 ASN A O 1
ATOM 745 N N . GLN A 1 93 ? -13.705 3.119 18.345 1.00 86.94 93 GLN A N 1
ATOM 746 C CA . GLN A 1 93 ? -14.161 2.305 17.225 1.00 86.94 93 GLN A CA 1
ATOM 747 C C . GLN A 1 93 ? -12.980 1.784 16.422 1.00 86.94 93 GLN A C 1
ATOM 749 O O . GLN A 1 93 ? -12.009 2.493 16.166 1.00 86.94 93 GLN A O 1
ATOM 754 N N . LYS A 1 94 ? -13.097 0.538 15.960 1.00 87.94 94 LYS A N 1
ATOM 755 C CA . LYS A 1 94 ? -12.152 -0.004 14.991 1.00 87.94 94 LYS A CA 1
ATOM 756 C C . LYS A 1 94 ? -12.415 0.627 13.634 1.00 87.94 94 LYS A C 1
ATOM 758 O O . LYS A 1 94 ? -13.537 0.588 13.131 1.00 87.94 94 LYS A O 1
ATOM 763 N N . VAL A 1 95 ? -11.368 1.176 13.046 1.00 90.25 95 VAL A N 1
ATOM 764 C CA . VAL A 1 95 ? -11.403 1.795 11.730 1.00 90.25 95 VAL A CA 1
ATOM 765 C C . VAL A 1 95 ? -10.363 1.121 10.858 1.00 90.25 95 VAL A C 1
ATOM 767 O O . VAL A 1 95 ? -9.203 0.993 11.251 1.00 90.25 95 VAL A O 1
ATOM 770 N N . LEU A 1 96 ? -10.794 0.678 9.681 1.00 90.75 96 LEU A N 1
ATOM 771 C CA . LEU A 1 96 ? -9.918 0.089 8.680 1.00 90.75 96 LEU A CA 1
ATOM 772 C C . LEU A 1 96 ? -9.714 1.085 7.539 1.00 90.75 96 LEU A C 1
ATOM 774 O O . LEU A 1 96 ? -10.679 1.530 6.916 1.00 90.75 96 LEU A O 1
ATOM 778 N N . TYR A 1 97 ? -8.453 1.394 7.271 1.00 92.12 97 TYR A N 1
ATOM 779 C CA . TYR A 1 97 ? -8.005 2.173 6.124 1.00 92.12 97 TYR A CA 1
ATOM 780 C C . TYR A 1 97 ? -7.316 1.255 5.128 1.00 92.12 97 TYR A C 1
ATOM 782 O O . TYR A 1 97 ? -6.614 0.330 5.536 1.00 92.12 97 TYR A O 1
ATOM 790 N N . SER A 1 98 ? -7.457 1.539 3.838 1.00 90.12 98 SER A N 1
ATOM 791 C CA . SER A 1 98 ? -6.732 0.850 2.774 1.00 90.12 98 SER A CA 1
ATOM 792 C C . SER A 1 98 ? -6.066 1.840 1.818 1.00 90.12 98 SER A C 1
ATOM 794 O O . SER A 1 98 ? -6.593 2.914 1.521 1.00 90.12 98 SER A O 1
ATOM 796 N N . ALA A 1 99 ? -4.898 1.456 1.315 1.00 88.88 99 ALA A N 1
ATOM 797 C CA . ALA A 1 99 ? -4.214 2.103 0.205 1.00 88.88 99 ALA A CA 1
ATOM 798 C C . ALA A 1 99 ? -3.792 1.030 -0.796 1.00 88.88 99 ALA A C 1
ATOM 800 O O . ALA A 1 99 ? -3.374 -0.060 -0.406 1.00 88.88 99 ALA A O 1
ATOM 801 N N . ASN A 1 100 ? -3.917 1.334 -2.084 1.00 85.50 100 ASN A N 1
ATOM 802 C CA . ASN A 1 100 ? -3.595 0.389 -3.142 1.00 85.50 100 ASN A CA 1
ATOM 803 C C . ASN A 1 100 ? -2.801 1.041 -4.267 1.00 85.50 100 ASN A C 1
ATOM 805 O O . ASN A 1 100 ? -3.192 2.104 -4.762 1.00 85.50 100 ASN A O 1
ATOM 809 N N . LEU A 1 101 ? -1.755 0.340 -4.693 1.00 86.00 101 LEU A N 1
ATOM 810 C CA . LEU A 1 101 ? -1.004 0.584 -5.912 1.00 86.00 101 LEU A CA 1
ATOM 811 C C . LEU A 1 101 ? -0.925 -0.725 -6.709 1.00 86.00 101 LEU A C 1
ATOM 813 O O . LEU A 1 101 ? -0.351 -1.705 -6.238 1.00 86.00 101 LEU A O 1
ATOM 817 N N . GLY A 1 102 ? -1.505 -0.731 -7.905 1.00 84.94 102 GLY A N 1
ATOM 818 C CA . GLY A 1 102 ? -1.569 -1.901 -8.775 1.00 84.94 102 GLY A CA 1
ATOM 819 C C . GLY A 1 102 ? -2.921 -2.604 -8.761 1.00 84.94 102 GLY A C 1
ATOM 820 O O . GLY A 1 102 ? -3.962 -2.026 -8.431 1.00 84.94 102 GLY A O 1
ATOM 821 N N . ASP A 1 103 ? -2.923 -3.856 -9.189 1.00 82.25 103 ASP A N 1
ATOM 822 C CA . ASP A 1 103 ? -4.118 -4.662 -9.443 1.00 82.25 103 ASP A CA 1
ATOM 823 C C . ASP A 1 103 ? -4.400 -5.719 -8.367 1.00 82.25 103 ASP A C 1
ATOM 825 O O . ASP A 1 103 ? -5.440 -6.384 -8.421 1.00 82.25 103 ASP A O 1
ATOM 829 N N . SER A 1 104 ? -3.554 -5.802 -7.338 1.00 87.94 104 SER A N 1
ATOM 830 C CA . SER A 1 104 ? -3.880 -6.494 -6.093 1.00 87.94 104 SER A CA 1
ATOM 831 C C . SER A 1 104 ? -5.103 -5.868 -5.405 1.00 87.94 104 SER A C 1
ATOM 833 O O . SER A 1 104 ? -5.468 -4.704 -5.614 1.00 87.94 104 SER A O 1
ATOM 835 N N . LYS A 1 105 ? -5.801 -6.681 -4.607 1.00 88.88 105 LYS A N 1
ATOM 836 C CA . LYS A 1 105 ? -7.138 -6.352 -4.108 1.00 88.88 105 LYS A CA 1
ATOM 837 C C . LYS A 1 105 ? -7.295 -6.699 -2.637 1.00 88.88 105 LYS A C 1
ATOM 839 O O . LYS A 1 105 ? -6.969 -7.807 -2.228 1.00 88.88 105 LYS A O 1
ATOM 844 N N . ALA A 1 106 ? -7.893 -5.784 -1.875 1.00 88.75 106 ALA A N 1
ATOM 845 C CA . ALA A 1 106 ? -8.390 -6.077 -0.535 1.00 88.75 106 ALA A CA 1
ATOM 846 C C . ALA A 1 106 ? -9.923 -6.122 -0.536 1.00 88.75 106 ALA A C 1
ATOM 848 O O . ALA A 1 106 ? -10.590 -5.265 -1.121 1.00 88.75 106 ALA A O 1
ATOM 849 N N . ILE A 1 107 ? -10.480 -7.135 0.124 1.00 92.19 107 ILE A N 1
ATOM 850 C CA . ILE A 1 107 ? -11.921 -7.331 0.288 1.00 92.19 107 ILE A CA 1
ATOM 851 C C . ILE A 1 107 ? -12.194 -7.528 1.777 1.00 92.19 107 ILE A C 1
ATOM 853 O O . ILE A 1 107 ? -11.616 -8.411 2.406 1.00 92.19 107 ILE A O 1
ATOM 857 N N . LEU A 1 108 ? -13.091 -6.718 2.332 1.00 90.12 108 LEU A N 1
ATOM 858 C CA . LEU A 1 108 ? -13.644 -6.916 3.663 1.00 90.12 108 LEU A CA 1
ATOM 859 C C . LEU A 1 108 ? -14.842 -7.851 3.561 1.00 90.12 108 LEU A C 1
ATOM 861 O O . LEU A 1 108 ? -15.805 -7.547 2.862 1.00 90.12 108 LEU A O 1
ATOM 865 N N . TYR A 1 109 ? -14.796 -8.968 4.277 1.00 91.88 109 TYR A N 1
ATOM 866 C CA . TYR A 1 109 ? -15.921 -9.888 4.384 1.00 91.88 109 TYR A CA 1
ATOM 867 C C . TYR A 1 109 ? -16.535 -9.802 5.780 1.00 91.88 109 TYR A C 1
ATOM 869 O O . TYR A 1 109 ? -15.842 -9.984 6.781 1.00 91.88 109 TYR A O 1
ATOM 877 N N . THR A 1 110 ? -17.828 -9.505 5.861 1.00 86.69 110 THR A N 1
ATOM 878 C CA . THR A 1 110 ? -18.568 -9.432 7.122 1.00 86.69 110 THR A CA 1
ATOM 879 C C . THR A 1 110 ? -20.057 -9.677 6.909 1.00 86.69 110 THR A C 1
ATOM 881 O O . THR A 1 110 ? -20.601 -9.248 5.898 1.00 86.69 110 THR A O 1
ATOM 884 N N . ASN A 1 111 ? -20.722 -10.332 7.870 1.00 90.00 111 ASN A N 1
ATOM 885 C CA . ASN A 1 111 ? -22.169 -10.589 7.848 1.00 90.00 111 ASN A CA 1
ATOM 886 C C . ASN A 1 111 ? -22.652 -11.181 6.513 1.00 90.00 111 ASN A C 1
ATOM 888 O O . ASN A 1 111 ? -23.639 -10.723 5.945 1.00 90.00 111 ASN A O 1
ATOM 892 N N . ASP A 1 112 ? -21.897 -12.146 5.985 1.00 90.81 112 ASP A N 1
ATOM 893 C CA . ASP A 1 112 ? -22.143 -12.782 4.685 1.00 90.81 112 ASP A CA 1
ATOM 894 C C . ASP A 1 112 ? -22.163 -11.827 3.478 1.00 90.81 112 ASP A C 1
ATOM 896 O O . ASP A 1 112 ? -22.703 -12.132 2.416 1.00 90.81 112 ASP A O 1
ATOM 900 N N . GLN A 1 113 ? -21.528 -10.663 3.624 1.00 92.06 113 GLN A N 1
ATOM 901 C CA . GLN A 1 113 ? -21.358 -9.655 2.588 1.00 92.06 113 GLN A CA 1
ATOM 902 C C . GLN A 1 113 ? -19.876 -9.354 2.363 1.00 92.06 113 GLN A C 1
ATOM 904 O O . GLN A 1 113 ? -19.063 -9.350 3.286 1.00 92.06 113 GLN A O 1
ATOM 909 N N . SER A 1 114 ? -19.525 -9.068 1.111 1.00 90.81 114 SER A N 1
ATOM 910 C CA . SER A 1 114 ? -18.172 -8.690 0.705 1.00 90.81 114 SER A CA 1
ATOM 911 C C . SER A 1 114 ? -18.140 -7.254 0.194 1.00 90.81 114 SER A C 1
ATOM 913 O O . SER A 1 114 ? -18.891 -6.902 -0.717 1.00 90.81 114 SER A O 1
ATOM 915 N N . PHE A 1 115 ? -17.216 -6.456 0.716 1.00 88.31 115 PHE A N 1
ATOM 916 C CA . PHE A 1 115 ? -16.979 -5.075 0.318 1.00 88.31 115 PHE A CA 1
ATOM 917 C C . PHE A 1 115 ? -15.553 -4.953 -0.209 1.00 88.31 115 PHE A C 1
ATOM 919 O O . PHE A 1 115 ? -14.590 -5.190 0.519 1.00 88.31 115 PHE A O 1
ATOM 926 N N . GLN A 1 116 ? -15.393 -4.605 -1.486 1.00 88.50 116 GLN A N 1
ATOM 927 C CA . GLN A 1 116 ? -14.065 -4.365 -2.043 1.00 88.50 116 GLN A CA 1
ATOM 928 C C . GLN A 1 116 ? -13.523 -3.034 -1.504 1.00 88.50 116 GLN A C 1
ATOM 930 O O . GLN A 1 116 ? -14.137 -1.989 -1.699 1.00 88.50 116 GLN A O 1
ATOM 935 N N . LEU A 1 117 ? -12.366 -3.086 -0.845 1.00 86.12 117 LEU A N 1
ATOM 936 C CA . LEU A 1 117 ? -11.713 -1.947 -0.194 1.00 86.12 117 LEU A CA 1
ATOM 937 C C . LEU A 1 117 ? -10.704 -1.232 -1.098 1.00 86.12 117 LEU A C 1
ATOM 939 O O . LEU A 1 117 ? -9.991 -0.347 -0.642 1.00 86.12 117 LEU A O 1
ATOM 943 N N . THR A 1 118 ? -10.515 -1.654 -2.341 1.00 85.38 118 THR A N 1
ATOM 944 C CA . THR A 1 118 ? -9.512 -1.062 -3.237 1.00 85.38 118 THR A CA 1
ATOM 945 C C . THR A 1 118 ? -10.078 -0.891 -4.631 1.00 85.38 118 THR A C 1
ATOM 947 O O . THR A 1 118 ? -11.048 -1.544 -5.006 1.00 85.38 118 THR A O 1
ATOM 950 N N . ILE A 1 119 ? -9.470 -0.019 -5.428 1.00 83.31 119 ILE A N 1
ATOM 951 C CA . ILE A 1 119 ? -9.774 0.096 -6.854 1.00 83.31 119 ILE A CA 1
ATOM 952 C C . ILE A 1 119 ? -8.532 -0.347 -7.617 1.00 83.31 119 ILE A C 1
ATOM 954 O O . ILE A 1 119 ? -7.504 0.327 -7.542 1.00 83.31 119 ILE A O 1
ATOM 958 N N . ASP A 1 120 ? -8.651 -1.458 -8.347 1.00 80.88 120 ASP A N 1
ATOM 959 C CA . ASP A 1 120 ? -7.570 -2.015 -9.165 1.00 80.88 120 ASP A CA 1
ATOM 960 C C . ASP A 1 120 ? -7.116 -0.993 -10.209 1.00 80.88 120 ASP A C 1
ATOM 962 O O . ASP A 1 120 ? -7.947 -0.456 -10.961 1.00 80.88 120 ASP A O 1
ATOM 966 N N . HIS A 1 121 ? -5.809 -0.783 -10.317 1.00 75.31 121 HIS A N 1
ATOM 967 C CA . HIS A 1 121 ? -5.213 -0.050 -11.427 1.00 75.31 121 HIS A CA 1
ATOM 968 C C . HIS A 1 121 ? -4.973 -1.011 -12.578 1.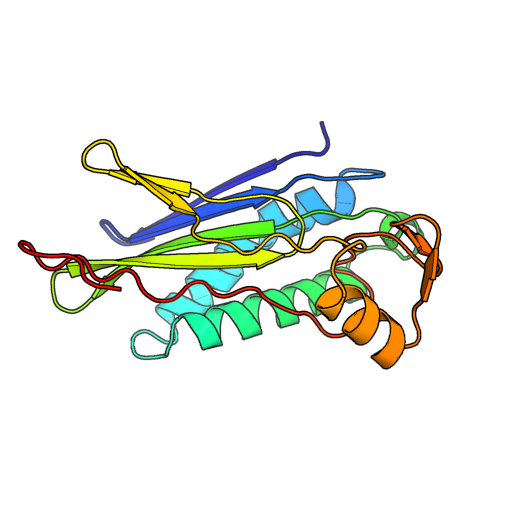00 75.31 121 HIS A C 1
ATOM 970 O O . HIS A 1 121 ? -4.219 -1.966 -12.457 1.00 75.31 121 HIS A O 1
ATOM 976 N N . ARG A 1 122 ? -5.652 -0.776 -13.700 1.00 76.62 122 ARG A N 1
ATOM 977 C CA . ARG A 1 122 ? -5.483 -1.576 -14.914 1.00 76.62 122 ARG A CA 1
ATOM 978 C C . ARG A 1 122 ? -5.273 -0.639 -16.082 1.00 76.62 122 ARG A C 1
ATOM 980 O O . ARG A 1 122 ? -6.064 0.287 -16.26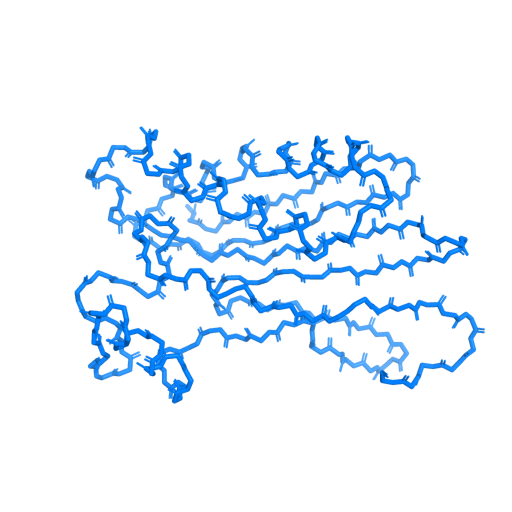1 1.00 76.62 122 ARG A O 1
ATOM 987 N N . ALA A 1 123 ? -4.279 -0.929 -16.912 1.00 72.69 123 ALA A N 1
ATOM 988 C CA . ALA A 1 123 ? -3.986 -0.159 -18.117 1.00 72.69 123 ALA A CA 1
ATOM 989 C C . ALA A 1 123 ? -5.115 -0.216 -19.170 1.00 72.69 123 ALA A C 1
ATOM 991 O O . ALA A 1 123 ? -5.102 0.554 -20.122 1.00 72.69 123 ALA A O 1
ATOM 992 N N . SER A 1 124 ? -6.130 -1.069 -18.992 1.00 75.19 124 SER A N 1
ATOM 993 C CA . SER A 1 124 ? -7.356 -1.080 -19.799 1.00 75.19 124 SER A CA 1
ATOM 994 C C . SER A 1 124 ? -8.411 -0.048 -19.380 1.00 75.19 124 SER A C 1
ATOM 996 O O . SER A 1 124 ? -9.370 0.156 -20.119 1.00 75.19 124 SER A O 1
ATOM 998 N N . LYS A 1 125 ? -8.284 0.586 -18.205 1.00 77.06 125 LYS A N 1
ATOM 999 C CA . LYS A 1 125 ? -9.248 1.588 -17.729 1.00 77.06 125 LYS A CA 1
ATOM 1000 C C . LYS A 1 125 ? -8.935 2.956 -18.322 1.00 77.06 125 LYS A C 1
ATOM 1002 O O . LYS A 1 125 ? -7.807 3.429 -18.203 1.00 77.06 125 LYS A O 1
ATOM 1007 N N . ASP A 1 126 ? -9.954 3.631 -18.851 1.00 83.31 126 ASP A N 1
ATOM 1008 C CA . ASP A 1 126 ? -9.803 4.949 -19.480 1.00 83.31 126 ASP A CA 1
ATOM 1009 C C . ASP A 1 126 ? -9.127 5.971 -18.561 1.00 83.31 126 ASP A C 1
ATOM 1011 O O . ASP A 1 126 ? -8.222 6.679 -18.994 1.00 83.31 126 ASP A O 1
ATOM 1015 N N . GLU A 1 127 ? -9.489 6.010 -17.276 1.00 79.31 127 GLU A N 1
ATOM 1016 C CA . GLU A 1 127 ? -8.850 6.902 -16.302 1.00 79.31 127 GLU A CA 1
ATOM 1017 C C . GLU A 1 127 ? -7.336 6.673 -16.183 1.00 79.31 127 GLU A C 1
ATOM 1019 O O . GLU A 1 127 ? -6.567 7.634 -16.123 1.00 79.31 127 GLU A O 1
ATOM 1024 N N . GLU A 1 128 ? -6.903 5.408 -16.166 1.00 75.69 128 GLU A N 1
ATOM 1025 C CA . GLU A 1 128 ? -5.485 5.058 -16.079 1.00 75.69 128 GLU A CA 1
ATOM 1026 C C . GLU A 1 128 ? -4.768 5.366 -17.390 1.00 75.69 128 GLU A C 1
ATOM 1028 O O . GLU A 1 128 ? -3.683 5.939 -17.366 1.00 75.69 128 GLU A O 1
ATOM 1033 N N . ILE A 1 129 ? -5.400 5.099 -18.536 1.00 79.62 129 ILE A N 1
ATOM 1034 C CA . ILE A 1 129 ? -4.864 5.464 -19.853 1.00 79.62 129 ILE A CA 1
ATOM 1035 C C . ILE A 1 129 ? -4.634 6.977 -19.939 1.00 79.62 129 ILE A C 1
ATOM 1037 O O . ILE A 1 129 ? -3.572 7.412 -20.388 1.00 79.62 129 ILE A O 1
ATOM 1041 N N . GLN A 1 130 ? -5.604 7.789 -19.507 1.00 80.31 130 GLN A N 1
ATOM 1042 C CA . GLN A 1 130 ? -5.471 9.248 -19.514 1.00 80.31 130 GLN A CA 1
ATOM 1043 C C . GLN A 1 130 ? -4.375 9.723 -18.559 1.00 80.31 130 GLN A C 1
ATOM 1045 O O . GLN A 1 130 ? -3.595 10.606 -18.919 1.00 80.31 130 GLN A O 1
ATOM 1050 N N . ARG A 1 131 ? -4.268 9.117 -17.369 1.00 74.31 131 ARG A N 1
ATOM 1051 C CA . ARG A 1 131 ? -3.184 9.407 -16.422 1.00 74.31 131 ARG A CA 1
ATOM 1052 C C . ARG A 1 131 ? -1.822 9.114 -17.047 1.00 74.31 131 ARG A C 1
ATO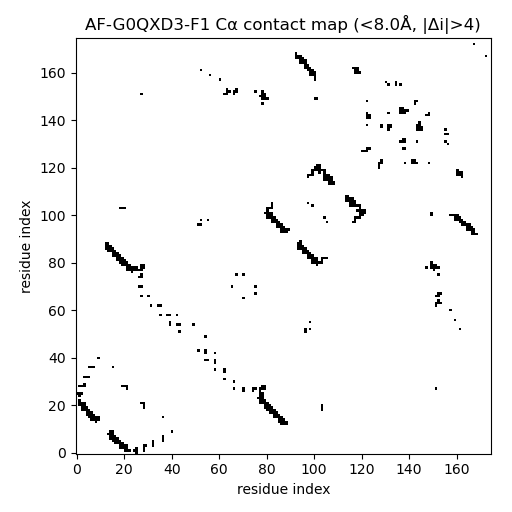M 1054 O O . ARG A 1 131 ? -0.984 10.006 -17.101 1.00 74.31 131 ARG A O 1
ATOM 1061 N N . ILE A 1 132 ? -1.622 7.905 -17.564 1.00 71.19 132 ILE A N 1
ATOM 1062 C CA . ILE A 1 132 ? -0.358 7.470 -18.172 1.00 71.19 132 ILE A CA 1
ATOM 1063 C C . ILE A 1 132 ? 0.040 8.416 -19.314 1.00 71.19 132 ILE A C 1
ATOM 1065 O O . ILE A 1 132 ? 1.169 8.904 -19.338 1.00 71.19 132 ILE A O 1
ATOM 1069 N N . LYS A 1 133 ? -0.908 8.760 -20.198 1.00 77.44 133 LYS A N 1
ATOM 1070 C CA . LYS A 1 133 ? -0.693 9.721 -21.293 1.00 77.44 133 LYS A CA 1
ATOM 1071 C C . LYS A 1 133 ? -0.309 11.112 -20.802 1.00 77.44 133 LYS A C 1
ATOM 1073 O O . LYS A 1 133 ? 0.620 11.711 -21.338 1.00 77.44 133 LYS A O 1
ATOM 1078 N N . LYS A 1 134 ? -0.990 11.627 -19.773 1.00 73.50 134 LYS A N 1
ATOM 1079 C CA . LYS A 1 134 ? -0.693 12.940 -19.174 1.00 73.50 134 LYS A CA 1
ATOM 1080 C C . LYS A 1 134 ? 0.746 13.027 -18.665 1.00 73.50 134 LYS A C 1
ATOM 1082 O O . LYS A 1 134 ? 1.347 14.095 -18.714 1.00 73.50 134 LYS A O 1
ATOM 1087 N N . PHE A 1 135 ? 1.286 11.912 -18.191 1.00 65.25 135 PHE A N 1
ATOM 1088 C CA . PHE A 1 135 ? 2.643 11.819 -17.670 1.00 65.25 135 PHE A CA 1
ATOM 1089 C C . PHE A 1 135 ? 3.679 11.372 -18.724 1.00 65.25 135 PHE A C 1
ATOM 1091 O O . PHE A 1 135 ? 4.816 11.073 -18.377 1.00 65.25 135 PHE A O 1
ATOM 1098 N N . GLY A 1 136 ? 3.319 11.371 -20.014 1.00 66.62 136 GLY A N 1
ATOM 1099 C CA . GLY A 1 136 ? 4.240 11.097 -21.124 1.00 66.62 136 GLY A CA 1
ATOM 1100 C C . GLY A 1 136 ? 4.442 9.614 -21.455 1.00 66.62 136 GLY A C 1
ATOM 1101 O O . GLY A 1 136 ? 5.239 9.299 -22.336 1.00 66.62 136 GLY A O 1
ATOM 1102 N N . GLY A 1 137 ? 3.724 8.709 -20.786 1.00 69.06 137 GLY A N 1
ATOM 1103 C CA . GLY A 1 137 ? 3.670 7.291 -21.143 1.00 69.06 137 GLY A CA 1
ATOM 1104 C C . GLY A 1 137 ? 2.604 6.999 -22.203 1.00 69.06 137 GLY A C 1
ATOM 1105 O O . GLY A 1 137 ? 1.785 7.851 -22.550 1.00 69.06 137 GLY A O 1
ATOM 1106 N N . TYR A 1 138 ? 2.559 5.764 -22.702 1.00 72.56 138 TYR A N 1
ATOM 1107 C CA . TYR A 1 138 ? 1.481 5.314 -23.582 1.00 72.56 138 TYR A CA 1
ATOM 1108 C C . TYR A 1 138 ? 1.071 3.873 -23.280 1.00 72.56 138 TYR A C 1
ATOM 1110 O O . TYR A 1 138 ? 1.846 3.067 -22.768 1.00 72.56 138 TYR A O 1
ATOM 1118 N N . VAL A 1 139 ? -0.184 3.558 -23.596 1.00 71.94 139 VAL A N 1
ATOM 1119 C CA . VAL A 1 139 ? -0.746 2.212 -23.459 1.00 71.94 139 VAL A CA 1
ATOM 1120 C C . VAL A 1 139 ? -0.917 1.605 -24.846 1.00 71.94 139 VAL A C 1
ATOM 1122 O O . VAL A 1 139 ? -1.513 2.229 -25.724 1.00 71.94 139 VAL A O 1
ATOM 1125 N N . SER A 1 140 ? -0.416 0.387 -25.032 1.00 73.44 140 SER A N 1
ATOM 1126 C CA . SER A 1 140 ? -0.524 -0.399 -26.260 1.00 73.44 140 SER A CA 1
ATOM 1127 C C . SER A 1 140 ? -0.910 -1.837 -25.919 1.00 73.44 140 SER A C 1
ATOM 1129 O O . SER A 1 140 ? -0.301 -2.457 -25.052 1.00 73.44 140 SER A O 1
ATOM 1131 N N . MET A 1 141 ? -1.948 -2.365 -26.576 1.00 70.44 141 MET A N 1
ATOM 1132 C CA . MET A 1 141 ? -2.482 -3.720 -26.336 1.00 70.44 141 MET A CA 1
ATOM 1133 C C . MET A 1 141 ? -2.805 -4.015 -24.859 1.00 70.44 141 MET A C 1
ATOM 1135 O O . MET A 1 141 ? -2.586 -5.119 -24.370 1.00 70.44 141 MET A O 1
ATOM 1139 N N . GLY A 1 142 ? -3.307 -3.011 -24.136 1.00 62.31 142 GLY A N 1
ATOM 1140 C CA . GLY A 1 142 ? -3.624 -3.137 -22.713 1.00 62.31 142 GLY A CA 1
ATOM 1141 C C . GLY A 1 142 ? -2.408 -3.153 -21.788 1.00 62.31 142 GLY A C 1
ATOM 1142 O O . GLY A 1 142 ? -2.611 -3.361 -20.604 1.00 62.31 142 GLY A O 1
ATOM 1143 N N . ARG A 1 143 ? -1.194 -2.906 -22.302 1.00 60.97 143 ARG A N 1
ATOM 1144 C CA . ARG A 1 143 ? 0.053 -2.803 -21.533 1.00 60.97 143 ARG A CA 1
ATOM 1145 C C . ARG A 1 143 ? 0.642 -1.405 -21.614 1.00 60.97 143 ARG A C 1
ATOM 1147 O O . ARG A 1 143 ? 0.545 -0.739 -22.645 1.00 60.97 143 ARG A O 1
ATOM 1154 N N . ILE A 1 144 ? 1.312 -0.976 -20.553 1.00 62.28 144 ILE A N 1
ATOM 1155 C CA . ILE A 1 144 ? 2.093 0.266 -20.557 1.00 62.28 144 ILE A CA 1
ATOM 1156 C C . ILE A 1 144 ? 3.397 0.011 -21.324 1.00 62.28 144 ILE A C 1
ATOM 1158 O O . ILE A 1 144 ? 4.181 -0.860 -20.952 1.00 62.28 144 ILE A O 1
ATOM 1162 N N . GLN A 1 145 ? 3.631 0.742 -22.414 1.00 58.19 145 GLN A N 1
ATOM 1163 C CA . GLN A 1 145 ? 4.881 0.686 -23.175 1.00 58.19 145 GLN A CA 1
ATOM 1164 C C . GLN A 1 145 ? 5.656 1.996 -22.957 1.00 58.19 145 GLN A C 1
ATOM 1166 O O . GLN A 1 145 ? 5.069 3.076 -22.945 1.00 58.19 145 GLN A O 1
ATOM 1171 N N . GLY A 1 146 ? 6.969 1.892 -22.712 1.00 50.41 146 GLY A N 1
ATOM 1172 C CA . GLY A 1 146 ? 7.789 2.986 -22.156 1.00 50.41 146 GLY A CA 1
ATOM 1173 C C . GLY A 1 146 ? 8.223 2.815 -20.687 1.00 50.41 146 GLY A C 1
ATOM 1174 O O . GLY A 1 146 ? 8.720 3.782 -20.119 1.00 50.41 146 GLY A O 1
ATOM 1175 N N . ILE A 1 147 ? 8.103 1.587 -20.143 1.00 43.56 147 ILE A N 1
ATOM 1176 C CA . ILE A 1 147 ? 8.475 1.056 -18.803 1.00 43.56 147 ILE A CA 1
ATOM 1177 C C . ILE A 1 147 ? 7.231 0.701 -17.956 1.00 43.56 147 ILE A C 1
ATOM 1179 O O . ILE A 1 147 ? 6.679 1.549 -17.270 1.00 43.56 147 ILE A O 1
ATOM 1183 N N . LEU A 1 148 ? 6.824 -0.573 -18.107 1.00 45.75 148 LEU A N 1
ATOM 1184 C CA . LEU A 1 148 ? 6.128 -1.529 -17.216 1.00 45.75 148 LEU A CA 1
ATOM 1185 C C . LEU A 1 148 ? 4.970 -1.101 -16.282 1.00 45.75 148 LEU A C 1
ATOM 1187 O O . LEU A 1 148 ? 4.859 0.010 -15.782 1.00 45.75 148 LEU A O 1
ATOM 1191 N N . GLU A 1 149 ? 4.078 -2.069 -16.047 1.00 45.06 149 GLU A N 1
ATOM 1192 C CA . GLU A 1 149 ? 2.702 -1.879 -15.578 1.00 45.06 149 GLU A CA 1
ATOM 1193 C C . GLU A 1 149 ? 2.506 -1.384 -14.144 1.00 45.06 149 GLU A C 1
ATOM 1195 O O . GLU A 1 149 ? 1.445 -0.835 -13.893 1.00 45.06 149 GLU A O 1
ATOM 1200 N N . ASN A 1 150 ? 3.465 -1.480 -13.223 1.00 49.03 150 ASN A N 1
ATOM 1201 C CA . ASN A 1 150 ? 3.296 -0.985 -11.849 1.00 49.03 150 ASN A CA 1
ATOM 1202 C C . ASN A 1 150 ? 4.653 -0.619 -11.240 1.00 49.03 150 ASN A C 1
ATOM 1204 O O . ASN A 1 150 ? 5.186 -1.311 -10.374 1.00 49.03 150 ASN A O 1
ATOM 1208 N N . TYR A 1 151 ? 5.245 0.464 -11.741 1.00 47.56 151 TYR A N 1
ATOM 1209 C CA . TYR A 1 151 ? 6.544 0.928 -11.271 1.00 47.56 151 TYR A CA 1
ATOM 1210 C C . TYR A 1 151 ? 6.433 1.866 -10.079 1.00 47.56 151 TYR A C 1
ATOM 1212 O O . TYR A 1 151 ? 5.983 3.002 -10.197 1.00 47.56 151 TYR A O 1
ATOM 1220 N N . PHE A 1 152 ? 6.975 1.417 -8.951 1.00 46.47 152 PHE A N 1
ATOM 1221 C CA . PHE A 1 152 ? 7.305 2.267 -7.810 1.00 46.47 152 PHE A CA 1
ATOM 1222 C C . PHE A 1 152 ? 8.501 3.214 -8.101 1.00 46.47 152 PHE A C 1
ATOM 1224 O O . PHE A 1 152 ? 8.767 4.108 -7.303 1.00 46.47 152 PHE A O 1
ATOM 1231 N N . GLY A 1 153 ? 9.220 3.039 -9.225 1.00 40.72 153 GLY A N 1
ATOM 1232 C CA . GLY A 1 153 ? 10.538 3.652 -9.476 1.00 40.72 153 GLY A CA 1
ATOM 1233 C C . GLY A 1 153 ? 10.629 4.798 -10.499 1.00 40.72 153 GLY A C 1
ATOM 1234 O O . GLY A 1 153 ? 11.673 5.435 -10.579 1.00 40.72 153 GLY A O 1
ATOM 1235 N N . LYS A 1 154 ? 9.581 5.124 -11.271 1.00 41.56 154 LYS A N 1
ATOM 1236 C CA . LYS A 1 154 ? 9.573 6.334 -12.124 1.00 41.56 154 LYS A CA 1
ATOM 1237 C C . LYS A 1 154 ? 8.346 7.178 -11.824 1.00 41.56 154 LYS A C 1
ATOM 1239 O O . LYS A 1 154 ? 7.225 6.683 -11.896 1.00 41.56 154 LYS A O 1
ATOM 1244 N N . GLN A 1 155 ? 8.574 8.451 -11.490 1.00 42.66 155 GLN A N 1
ATOM 1245 C CA . GLN A 1 155 ? 7.553 9.469 -11.229 1.00 42.66 155 GLN A CA 1
ATOM 1246 C C . GLN A 1 155 ? 6.604 9.636 -12.426 1.00 42.66 155 GLN A C 1
ATOM 1248 O O . GLN A 1 155 ? 6.725 10.558 -13.227 1.00 42.66 155 GLN A O 1
ATOM 1253 N N . TYR A 1 156 ? 5.604 8.774 -12.521 1.00 42.19 156 TYR A N 1
ATOM 1254 C CA . TYR A 1 156 ? 4.451 8.970 -13.385 1.00 42.19 156 TYR A CA 1
ATOM 1255 C C . TYR A 1 156 ? 3.215 9.062 -12.502 1.00 42.19 156 TYR A C 1
ATOM 1257 O O . TYR A 1 156 ? 2.356 8.190 -12.540 1.00 42.19 156 TYR A O 1
ATOM 1265 N N . GLY A 1 157 ? 3.179 10.095 -11.650 1.00 38.69 157 GLY A N 1
ATOM 1266 C CA . GLY A 1 157 ? 2.048 10.443 -10.787 1.00 38.69 157 GLY A CA 1
ATOM 1267 C C . GLY A 1 157 ? 1.427 9.244 -10.077 1.00 38.69 157 GLY A C 1
ATOM 1268 O O . GLY A 1 157 ? 0.458 8.671 -10.584 1.00 38.69 157 GLY A O 1
ATOM 1269 N N . LEU A 1 158 ? 1.975 8.887 -8.911 1.00 44.50 158 LEU A N 1
ATOM 1270 C CA . LEU A 1 158 ? 1.388 7.903 -8.000 1.00 44.50 158 LEU A CA 1
ATOM 1271 C C . LEU A 1 158 ? -0.107 8.211 -7.828 1.00 44.50 158 LEU A C 1
ATOM 1273 O O . LEU A 1 158 ? -0.480 9.225 -7.241 1.00 44.50 158 LEU A O 1
ATOM 1277 N N . LYS A 1 159 ? -0.977 7.355 -8.369 1.00 44.72 159 LYS A N 1
ATOM 1278 C CA . LYS A 1 159 ? -2.405 7.384 -8.049 1.00 44.72 159 LYS A CA 1
ATOM 1279 C C . LYS A 1 159 ? -2.604 6.339 -6.976 1.00 44.72 159 LYS A C 1
ATOM 1281 O O . LYS A 1 159 ? -2.602 5.155 -7.273 1.00 44.72 159 LYS A O 1
ATOM 1286 N N . ILE A 1 160 ? -2.749 6.768 -5.732 1.00 49.78 160 ILE A N 1
ATOM 1287 C CA . ILE A 1 160 ? -3.121 5.861 -4.651 1.00 49.78 160 ILE A CA 1
ATOM 1288 C C . ILE A 1 160 ? -4.644 5.796 -4.651 1.00 49.78 160 ILE A C 1
ATOM 1290 O O . ILE A 1 160 ? -5.321 6.811 -4.472 1.00 49.78 160 ILE A O 1
ATOM 1294 N N . SER A 1 161 ? -5.193 4.610 -4.913 1.00 48.59 161 SER A N 1
ATOM 1295 C CA . SER A 1 161 ? -6.631 4.390 -4.765 1.00 48.59 161 SER A CA 1
ATOM 1296 C C . SER A 1 161 ? -6.946 4.279 -3.280 1.00 48.59 161 SER A C 1
ATOM 1298 O O . SER A 1 161 ? 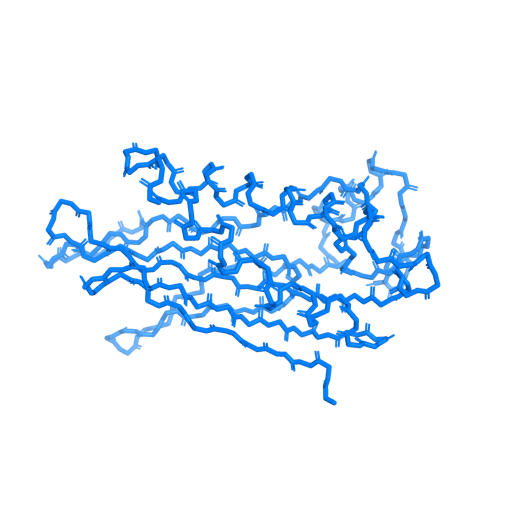-6.689 3.240 -2.672 1.00 48.59 161 SER A O 1
ATOM 1300 N N . TYR A 1 162 ? -7.503 5.346 -2.712 1.00 41.94 162 TYR A N 1
ATOM 1301 C CA . TYR A 1 162 ? -8.086 5.337 -1.374 1.00 41.94 162 TYR A CA 1
ATOM 1302 C C . TYR A 1 162 ? -9.510 4.800 -1.435 1.00 41.94 162 TYR A C 1
ATOM 1304 O O . TYR A 1 162 ? -10.337 5.306 -2.194 1.00 41.94 162 TYR A O 1
ATOM 1312 N N . CYS A 1 163 ? -9.811 3.805 -0.609 1.00 41.66 163 CYS A N 1
ATOM 1313 C CA . CYS A 1 163 ? -11.186 3.519 -0.224 1.00 41.66 163 CYS A CA 1
ATOM 1314 C C . CYS A 1 163 ? -11.337 3.997 1.219 1.00 41.66 163 CYS A C 1
ATOM 1316 O O . CYS A 1 163 ? -10.504 3.679 2.066 1.00 41.66 163 CYS A O 1
ATOM 1318 N N . GLY A 1 164 ? -12.316 4.869 1.449 1.00 40.81 164 GLY A N 1
ATOM 1319 C CA . GLY A 1 164 ? -12.440 5.656 2.671 1.00 40.81 164 GLY A CA 1
ATOM 1320 C C . GLY A 1 164 ? -12.520 4.838 3.965 1.00 40.81 164 GLY A C 1
ATOM 1321 O O . GLY A 1 164 ? -12.758 3.637 3.971 1.00 40.81 164 GLY A O 1
ATOM 1322 N N . CYS A 1 165 ? -12.323 5.551 5.071 1.00 41.66 165 CYS A N 1
ATOM 1323 C CA . CYS A 1 165 ? -12.490 5.127 6.460 1.00 41.66 165 CYS A CA 1
ATOM 1324 C C . CYS A 1 165 ? -13.790 4.315 6.675 1.00 41.66 165 CYS A C 1
ATOM 1326 O O . CYS A 1 165 ? -14.876 4.891 6.753 1.00 41.66 165 CYS A O 1
ATOM 1328 N N . PHE A 1 166 ? -13.701 2.986 6.810 1.00 37.41 166 PHE A N 1
ATOM 1329 C CA . PHE A 1 166 ? -14.852 2.163 7.202 1.00 37.41 166 PHE A CA 1
ATOM 1330 C C . PHE A 1 166 ? -15.023 2.255 8.724 1.00 37.41 166 PHE A C 1
ATOM 1332 O O . PHE A 1 166 ? -14.382 1.520 9.480 1.00 37.41 166 PHE A O 1
ATOM 1339 N N . ARG A 1 167 ? -15.850 3.202 9.187 1.00 34.00 167 ARG A N 1
ATOM 1340 C CA . ARG A 1 167 ? -16.191 3.348 10.610 1.00 34.00 167 ARG A CA 1
ATOM 1341 C C . ARG A 1 167 ? -17.162 2.257 11.046 1.00 34.00 167 ARG A C 1
ATOM 1343 O O . ARG A 1 167 ? -18.286 2.177 10.557 1.00 34.00 167 ARG A O 1
ATOM 1350 N N . TRP A 1 168 ? -16.738 1.453 12.015 1.00 32.84 168 TRP A N 1
ATOM 1351 C CA . TRP A 1 168 ? -17.602 0.498 12.698 1.00 32.84 168 TRP A CA 1
ATOM 1352 C C . TRP A 1 168 ? -18.314 1.171 13.875 1.00 32.84 168 TRP A C 1
ATOM 1354 O O . TRP A 1 168 ? -17.852 1.109 15.014 1.00 32.84 168 TRP A O 1
ATOM 1364 N N . THR A 1 169 ? -19.478 1.769 13.630 1.00 25.52 169 THR A N 1
ATOM 1365 C CA . THR A 1 169 ? -20.480 1.933 14.689 1.00 25.52 169 THR A CA 1
ATOM 1366 C C . THR A 1 169 ? -21.238 0.619 14.847 1.00 25.52 169 THR A C 1
ATOM 1368 O O . THR A 1 169 ? -21.779 0.085 13.879 1.00 25.52 169 THR A O 1
ATOM 1371 N N . MET A 1 170 ? -21.278 0.073 16.068 1.00 28.44 170 MET A N 1
ATOM 1372 C CA . MET A 1 170 ? -22.219 -0.994 16.421 1.00 28.44 170 MET A CA 1
ATOM 1373 C C . MET A 1 170 ? -23.639 -0.526 16.064 1.00 28.44 170 MET A C 1
ATOM 1375 O O . MET A 1 170 ? -24.189 0.343 16.733 1.00 28.44 170 MET A O 1
ATOM 1379 N N . GLY A 1 171 ? -24.201 -1.093 14.995 1.00 28.33 171 GLY A N 1
ATOM 1380 C CA . GLY A 1 171 ? -25.523 -0.755 14.468 1.00 28.33 171 GLY A CA 1
ATOM 1381 C C . GLY A 1 171 ? -25.469 0.147 13.230 1.00 28.33 171 GLY A C 1
ATOM 1382 O O . GLY A 1 171 ? -25.209 1.337 13.337 1.00 28.33 171 GLY A O 1
ATOM 1383 N N . LEU A 1 172 ? -25.806 -0.442 12.078 1.00 23.17 172 LEU A N 1
ATOM 1384 C CA . LEU A 1 172 ? -26.005 0.175 10.758 1.00 23.17 172 LEU A CA 1
ATOM 1385 C C . LEU A 1 172 ? -24.762 0.769 10.067 1.00 23.17 172 LEU A C 1
ATOM 1387 O O . LEU A 1 172 ? -24.268 1.842 10.394 1.00 23.17 172 LEU A O 1
ATOM 1391 N N . CYS A 1 173 ? -24.340 0.081 9.004 1.00 22.27 173 CYS A N 1
ATOM 1392 C CA . CYS A 1 173 ? -23.408 0.567 7.994 1.00 22.27 173 CYS A CA 1
ATOM 1393 C C . CYS A 1 173 ? -24.228 1.139 6.821 1.00 22.27 173 CYS A C 1
ATOM 1395 O O . CYS A 1 173 ? -24.944 0.393 6.151 1.00 22.27 173 CYS A O 1
ATOM 1397 N N . ILE A 1 174 ? -24.162 2.451 6.580 1.00 25.00 174 ILE A N 1
ATOM 1398 C CA . ILE A 1 174 ? -24.600 3.074 5.323 1.00 25.00 174 ILE A CA 1
ATOM 1399 C C . ILE A 1 174 ? -23.414 3.893 4.812 1.00 25.00 174 ILE A C 1
ATOM 1401 O O . ILE A 1 174 ? -23.041 4.853 5.473 1.00 25.00 174 ILE A O 1
ATOM 1405 N N . ARG A 1 175 ? -22.860 3.428 3.682 1.00 30.62 175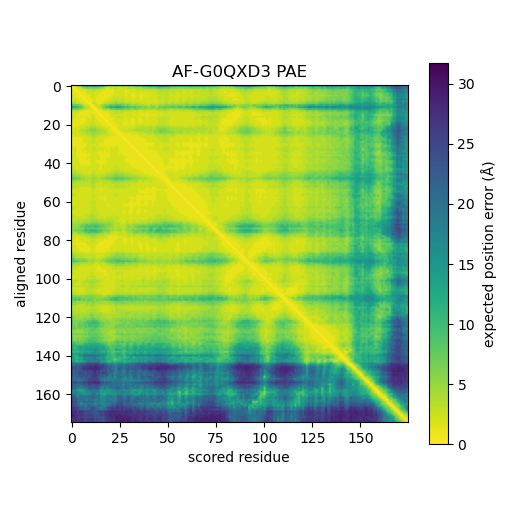 ARG A N 1
ATOM 1406 C CA . ARG A 1 175 ? -21.899 4.047 2.742 1.00 30.62 175 ARG A CA 1
ATOM 1407 C C . ARG A 1 175 ? -20.999 5.174 3.246 1.00 30.62 175 ARG A C 1
ATOM 1409 O O . ARG A 1 175 ? -21.510 6.288 3.473 1.00 30.62 175 ARG A O 1
#